Protein AF-A0A3M1IGJ6-F1 (afdb_monomer)

Foldseek 3Di:
DEEEEEFALQLVVLLCVVVVPDDDALVSSLVVCVVDDLCRRGQRSLQVVQDPDDLPYEYEYEYEPDPSRVRRLVSVCVNVVVVNHHYHYDYQPQQDLDPVSLDQVSLLSLLVSVLVVVVVCVVVVHAYAYELEHDDPSSSVSSVVCCQAVVHWYWYDDPVDSDIDTDDNDPDYDDCVCLVCLVVLVDQQVWAAQVRCVVVCVVVVVCVVQWDADPVNTIHGTSVSVSNNSSSCVVPVDDDPPDPDPVPPPPQFDQAPAFDDLVVADDDDDPLVSVLVVVLRPDRFWNYKHKDFDDDDDDDPFQADDDQQWGWGWADDPNGIIIIITGGPGHDPVVSVVVSVVSVVSRVD

Solvent-accessible surface area (backbone atoms only — not comparable to full-atom values): 19751 Å² total; per-residue (Å²): 81,34,38,42,30,33,43,33,57,48,44,58,55,45,45,40,72,78,36,78,90,54,84,86,47,64,68,59,49,43,50,52,48,71,78,42,65,46,73,73,40,24,47,50,50,30,49,54,72,74,48,96,78,49,59,82,25,33,41,35,37,38,22,45,63,38,73,64,27,49,49,43,51,49,34,51,39,56,56,41,42,75,71,52,25,49,62,46,79,46,74,26,64,72,20,42,100,42,82,80,27,65,35,71,66,16,53,31,32,44,51,52,51,52,50,51,54,53,48,57,38,46,78,70,74,47,52,66,34,36,34,44,44,18,58,52,74,70,56,30,49,51,49,50,50,51,18,26,63,69,65,33,50,32,35,36,52,52,95,92,45,102,51,79,39,71,54,75,69,49,96,60,73,78,75,66,80,57,58,85,44,48,72,57,50,58,44,21,63,77,49,30,47,46,82,75,45,44,68,54,39,73,76,40,58,75,58,55,80,25,44,41,78,49,95,82,56,21,33,26,49,33,49,64,32,47,52,52,49,51,50,52,48,46,71,72,67,52,90,64,87,80,74,84,73,63,87,60,68,53,87,81,51,66,65,51,96,56,65,59,55,69,92,78,52,81,93,87,61,60,64,81,57,44,58,52,52,51,52,50,53,68,38,58,51,37,30,39,75,47,78,51,75,66,91,75,95,71,93,73,84,75,45,77,48,76,58,88,49,32,39,37,40,49,46,75,56,90,95,44,59,37,37,37,42,38,34,39,70,58,87,49,70,74,56,49,54,49,53,52,51,55,53,50,52,67,73,72,113

Sequence (349 aa):
MHYLVSVGSSLLSNYKKNHPNQTPDVNSLLSFLTNSDEKKVSAETHSLSHLPLSQEDKLVFILTQTEETRLVAQVLQEYYTKQGISCKRTEVMKLEATAESMNEDGLQALLVTLMNEISEIFENYGEVSMVATGGFKAEAAIFLLVGTLFAIPVYYIYENFSKIVQFPVFPIMPDISFQKHISFFKRAKDGIPLATAAPVLQKFPELQYFLKMTKEATYQLNYAGTLLLYLFEEEFGKRRERTFHPREKAAFLAEPKEKNKLASLKEDIPKPLYDKIELLCTLPFIEEVKLDSEQFNGERPQKRKIVGNKIYLTIQYKDFYMDIEIVSNYKKESEMVRLFWDIQELFSR

pLDDT: mean 81.07, std 14.98, range [33.81, 97.31]

Mean predicted aligned error: 14.98 Å

Radius of gyration: 26.34 Å; Cα contacts (8 Å, |Δi|>4): 534; chains: 1; bounding box: 64×51×73 Å

Nearest PDB structures (foldseek):
  7pq6-assembly1_BBB  TM=7.662E-01  e=1.221E-14  Saccharolobus islandicus REY15A
  7pq3-assembly1_AAA  TM=7.870E-01  e=2.604E-14  Saccharolobus islandicus REY15A
  7pqa-assembly1_BBB  TM=7.771E-01  e=5.239E-14  Saccharolobus islandicus REY15A
  8phj-assembly1_Y  TM=5.428E-01  e=7.228E-15  Allochromatium vinosum
  8phj-assembly1_X  TM=5.244E-01  e=6.614E-14  Allochromatium vinosum

Secondary structure (DSSP, 8-state):
-EEEEE--SHHHHHHHHH-TTS---HHHHHHHHHHS-GGGT-HHHHHHTTS---TT-EEEEEEESSHHHHHHHHHHHHHHHHTT-EEEEEEETT--SSTTTSSHHHHHHHHHHHHHHHHHHHHTT--EEEE--SS-HHHHHHHHHHHHHTT--EEEE-TT-SSEEEEP-------GGGGGGHHHHHHHHS-EEHHHHHHHHHH-GGGGGGEEE-TTSEEEE-HHHHHHHHHHHHHHHS--------SS--TT-PPPSS---GGGS-S---HHHHHHHHHHHH-TTEEEEEEE-----S-----EEEETTEEEEEEEETTEEEEEEEEE---SHHHHHHHHHHHHHHHH-

Structure (mmCIF, N/CA/C/O backbone):
data_AF-A0A3M1IGJ6-F1
#
_entry.id   AF-A0A3M1IGJ6-F1
#
loop_
_atom_site.group_PDB
_atom_site.id
_atom_site.type_symbol
_atom_site.label_atom_id
_atom_site.label_alt_id
_atom_site.label_comp_id
_atom_site.label_asym_id
_atom_site.label_entity_id
_atom_site.label_seq_id
_atom_site.pdbx_PDB_ins_code
_atom_site.Cartn_x
_atom_site.Cartn_y
_atom_site.Cartn_z
_atom_site.occupancy
_atom_site.B_iso_or_equiv
_atom_site.auth_seq_id
_atom_site.auth_comp_id
_atom_site.auth_asym_id
_atom_site.auth_atom_id
_atom_site.pdbx_PDB_model_num
ATOM 1 N N . MET A 1 1 ? -6.088 -12.254 7.618 1.00 87.81 1 MET A N 1
ATOM 2 C CA . MET A 1 1 ? -5.886 -11.121 6.683 1.00 87.81 1 MET A CA 1
ATOM 3 C C . MET A 1 1 ? -4.839 -10.186 7.270 1.00 87.81 1 MET A C 1
ATOM 5 O O . MET A 1 1 ? -4.770 -10.063 8.486 1.00 87.81 1 MET A O 1
ATOM 9 N N . HIS A 1 2 ? -4.025 -9.536 6.444 1.00 93.75 2 HIS A N 1
ATOM 10 C CA . HIS A 1 2 ? -3.168 -8.429 6.860 1.00 93.75 2 HIS A CA 1
ATOM 11 C C . HIS A 1 2 ? -3.758 -7.111 6.357 1.00 93.75 2 HIS A C 1
ATOM 13 O O . HIS A 1 2 ? -3.993 -6.958 5.160 1.00 93.75 2 HIS A O 1
ATOM 19 N N . TYR A 1 3 ? -3.976 -6.157 7.257 1.00 94.69 3 TYR A N 1
ATOM 20 C CA . TYR A 1 3 ? -4.419 -4.810 6.913 1.00 94.69 3 TYR A CA 1
ATOM 21 C C . TYR A 1 3 ? -3.242 -3.845 7.001 1.00 94.69 3 TYR A C 1
ATOM 23 O O . TYR A 1 3 ? -2.704 -3.624 8.085 1.00 94.69 3 TYR A O 1
ATOM 31 N N . LEU A 1 4 ? -2.844 -3.267 5.871 1.00 96.06 4 LEU A N 1
ATOM 32 C CA . LEU A 1 4 ? -1.861 -2.186 5.818 1.00 96.06 4 LEU A CA 1
ATOM 33 C C . LEU A 1 4 ? -2.616 -0.875 6.011 1.00 96.06 4 LEU A C 1
ATOM 35 O O . LEU A 1 4 ? -3.443 -0.510 5.177 1.00 96.06 4 LEU A O 1
ATOM 39 N N . VAL A 1 5 ? -2.360 -0.188 7.117 1.00 95.12 5 VAL A N 1
ATOM 40 C CA . VAL A 1 5 ? -3.126 0.982 7.557 1.00 95.12 5 VAL A CA 1
ATOM 41 C C . VAL A 1 5 ? -2.218 2.200 7.540 1.00 95.12 5 VAL A C 1
ATOM 43 O O . VAL A 1 5 ? -1.219 2.220 8.258 1.00 95.12 5 VAL A O 1
ATOM 46 N N . SER A 1 6 ? -2.551 3.218 6.746 1.00 93.81 6 SER A N 1
ATOM 47 C CA . SER A 1 6 ? -1.842 4.497 6.813 1.00 93.81 6 SER A CA 1
ATOM 48 C C . SER A 1 6 ? -2.165 5.222 8.123 1.00 93.81 6 SER A C 1
ATOM 50 O O . SER A 1 6 ? -3.326 5.306 8.529 1.00 93.81 6 SER A O 1
ATOM 52 N N . VAL A 1 7 ? -1.136 5.746 8.792 1.00 92.31 7 VAL A N 1
ATOM 53 C CA . VAL A 1 7 ? -1.263 6.463 10.068 1.00 92.31 7 VAL A CA 1
ATOM 54 C C . VAL A 1 7 ? -1.095 7.961 9.852 1.00 92.31 7 VAL A C 1
ATOM 56 O O . VAL A 1 7 ? -0.058 8.422 9.384 1.00 92.31 7 VAL A O 1
ATOM 59 N N . GLY A 1 8 ? -2.111 8.727 10.240 1.00 89.62 8 GLY A N 1
ATOM 60 C CA . GLY A 1 8 ? -2.079 10.182 10.295 1.00 89.62 8 GLY A CA 1
ATOM 61 C C . GLY A 1 8 ? -2.001 10.720 11.725 1.00 89.62 8 GLY A C 1
ATOM 62 O O . GLY A 1 8 ? -1.709 10.012 12.686 1.00 89.62 8 GLY A O 1
ATOM 63 N N . SER A 1 9 ? -2.299 12.011 11.873 1.00 88.25 9 SER A N 1
ATOM 64 C CA . SER A 1 9 ? -2.298 12.724 13.160 1.00 88.25 9 SER A CA 1
ATOM 65 C C . SER A 1 9 ? -3.706 13.002 13.706 1.00 88.25 9 SER A C 1
ATOM 67 O O . SER A 1 9 ? -3.868 13.764 14.660 1.00 88.25 9 SER A O 1
ATOM 69 N N . SER A 1 10 ? -4.746 12.388 13.125 1.00 88.50 10 SER A N 1
ATOM 70 C CA . SER A 1 10 ? -6.152 12.661 13.468 1.00 88.50 10 SER A CA 1
ATOM 71 C C . SER A 1 10 ? -6.465 12.428 14.954 1.00 88.50 10 SER A C 1
ATOM 73 O O . SER A 1 10 ? -7.131 13.256 15.576 1.00 88.50 10 SER A O 1
ATOM 75 N N . LEU A 1 11 ? -5.893 11.372 15.546 1.00 91.38 11 LEU A N 1
ATOM 76 C CA . LEU A 1 11 ? -5.979 11.077 16.978 1.00 91.38 11 LEU A CA 1
ATOM 77 C C . LEU A 1 11 ? -5.467 12.245 17.834 1.00 91.38 11 LEU A C 1
ATOM 79 O O . LEU A 1 11 ? -6.139 12.679 18.768 1.00 91.38 11 LEU A O 1
ATOM 83 N N . LEU A 1 12 ? -4.290 12.781 17.496 1.00 91.50 12 LEU A N 1
ATOM 84 C CA . LEU A 1 12 ? -3.677 13.897 18.219 1.00 91.50 12 LEU A CA 1
ATOM 85 C C . LEU A 1 12 ? -4.482 15.184 18.055 1.00 91.50 12 LEU A C 1
ATOM 87 O O . LEU A 1 12 ? -4.697 15.900 19.033 1.00 91.50 12 LEU A O 1
ATOM 91 N N . SER A 1 13 ? -4.947 15.471 16.838 1.00 89.81 13 SER A N 1
ATOM 92 C CA . SER A 1 13 ? -5.782 16.640 16.547 1.00 89.81 13 SER A CA 1
ATOM 93 C C . SER A 1 13 ? -7.088 16.610 17.345 1.00 89.81 13 SER A C 1
ATOM 95 O O . SER A 1 13 ? -7.457 17.603 17.977 1.00 89.81 13 SER A O 1
ATOM 97 N N . ASN A 1 14 ? -7.756 15.455 17.391 1.00 90.38 14 ASN A N 1
ATOM 98 C CA . ASN A 1 14 ? -8.984 15.277 18.162 1.00 90.38 14 ASN A CA 1
ATOM 99 C C . ASN A 1 14 ? -8.728 15.326 19.672 1.00 90.38 14 ASN A C 1
ATOM 101 O O . ASN A 1 14 ? -9.509 15.947 20.396 1.00 90.38 14 ASN A O 1
ATOM 105 N N . TYR A 1 15 ? -7.627 14.744 20.152 1.00 92.38 15 TYR A N 1
ATOM 106 C CA . TYR A 1 15 ? -7.244 14.824 21.561 1.00 92.38 15 TYR A CA 1
ATOM 107 C C . TYR A 1 15 ? -7.006 16.274 21.996 1.00 92.38 15 TYR A C 1
ATOM 109 O O . TYR A 1 15 ? -7.651 16.744 22.930 1.00 92.38 15 TYR A O 1
ATOM 117 N N . LYS A 1 16 ? -6.159 17.024 21.275 1.00 91.81 16 LYS A N 1
ATOM 118 C CA . LYS A 1 16 ? -5.857 18.439 21.570 1.00 91.81 16 LYS A CA 1
ATOM 119 C C . LYS A 1 16 ? -7.121 19.308 21.568 1.00 91.81 16 LYS A C 1
ATOM 121 O O . LYS A 1 16 ? -7.236 20.223 22.375 1.00 91.81 16 LYS A O 1
ATOM 126 N N . LYS A 1 17 ? -8.101 19.005 20.708 1.00 89.75 17 LYS A N 1
ATOM 127 C CA . LYS A 1 17 ? -9.395 19.705 20.678 1.00 89.75 17 LYS A CA 1
ATOM 128 C C . LYS A 1 17 ? -10.238 19.471 21.940 1.00 89.75 17 LYS A C 1
ATOM 130 O O . LYS A 1 17 ? -10.917 20.392 22.382 1.00 89.75 17 LYS A O 1
ATOM 135 N N . ASN A 1 18 ? -10.205 18.265 22.510 1.00 88.00 18 ASN A N 1
ATOM 136 C CA . ASN A 1 18 ? -10.946 17.918 23.731 1.00 88.00 18 ASN A CA 1
ATOM 137 C C . ASN A 1 18 ? -10.161 18.238 25.018 1.00 88.00 18 ASN A C 1
ATOM 139 O O . ASN A 1 18 ? -10.760 18.446 26.072 1.00 88.00 18 ASN A O 1
ATOM 143 N N . HIS A 1 19 ? -8.832 18.328 24.927 1.00 90.31 19 HIS A N 1
ATOM 144 C CA . HIS A 1 19 ? -7.915 18.540 26.047 1.00 90.31 19 HIS A CA 1
ATOM 145 C C . HIS A 1 19 ? -6.872 19.636 25.729 1.00 90.31 19 HIS A C 1
ATOM 147 O O . HIS A 1 19 ? -5.673 19.357 25.703 1.00 90.31 19 HIS A O 1
ATOM 153 N N . PRO A 1 20 ? -7.287 20.901 25.515 1.00 87.81 20 PRO A N 1
ATOM 154 C CA . PRO A 1 20 ? -6.423 21.960 24.969 1.00 87.81 20 PRO A CA 1
ATOM 155 C C . PRO A 1 20 ? -5.192 22.305 25.819 1.00 87.81 20 PRO A C 1
ATOM 157 O O . PRO A 1 20 ? -4.214 22.825 25.290 1.00 87.81 20 PRO A O 1
ATOM 160 N N . ASN A 1 21 ? -5.220 22.000 27.119 1.00 90.88 21 ASN A N 1
ATOM 161 C CA . ASN A 1 21 ? -4.144 22.315 28.064 1.00 90.88 21 ASN A CA 1
ATOM 162 C C . ASN A 1 21 ? -3.327 21.083 28.489 1.00 90.88 21 ASN A C 1
ATOM 164 O O . ASN A 1 21 ? -2.574 21.162 29.458 1.00 90.88 21 ASN A O 1
ATOM 168 N N . GLN A 1 22 ? -3.508 19.934 27.831 1.00 89.69 22 GLN A N 1
ATOM 169 C CA . GLN A 1 22 ? -2.803 18.700 28.173 1.00 89.69 22 GLN A CA 1
ATOM 170 C C . GLN A 1 22 ? -1.867 18.290 27.042 1.00 89.69 22 GLN A C 1
ATOM 172 O O . GLN A 1 22 ? -2.268 18.204 25.880 1.00 89.69 22 GLN A O 1
ATOM 177 N N . THR A 1 23 ? -0.620 17.994 27.395 1.00 89.75 23 THR A N 1
ATOM 178 C CA . THR A 1 23 ? 0.325 17.386 26.461 1.00 89.75 23 THR A CA 1
ATOM 179 C C . THR A 1 23 ? -0.068 15.923 26.256 1.00 89.75 23 THR A C 1
ATOM 181 O O . THR A 1 23 ? -0.202 15.206 27.247 1.00 89.75 23 THR A O 1
ATOM 184 N N . PRO A 1 24 ? -0.279 15.469 25.009 1.00 92.19 24 PRO A N 1
ATOM 185 C CA . PRO A 1 24 ? -0.615 14.080 24.746 1.00 92.19 24 PRO A CA 1
ATOM 186 C C . PRO A 1 24 ? 0.577 13.172 25.055 1.00 92.19 24 PRO A C 1
ATOM 188 O O . PRO A 1 24 ? 1.702 13.432 24.631 1.00 92.19 24 PRO A O 1
ATOM 191 N N . ASP A 1 25 ? 0.298 12.078 25.748 1.00 93.81 25 ASP A N 1
ATOM 192 C CA . ASP A 1 25 ? 1.205 10.957 25.969 1.00 93.81 25 ASP A CA 1
ATOM 193 C C . ASP A 1 25 ? 0.479 9.634 25.674 1.00 93.81 25 ASP A C 1
ATOM 195 O O . ASP A 1 25 ? -0.717 9.605 25.379 1.00 93.81 25 ASP A O 1
ATOM 199 N N . VAL A 1 26 ? 1.199 8.516 25.740 1.00 94.38 26 VAL A N 1
ATOM 200 C CA . VAL A 1 26 ? 0.637 7.199 25.409 1.00 94.38 26 VAL A CA 1
ATOM 201 C C . VAL A 1 26 ? -0.576 6.858 26.283 1.00 94.38 26 VAL A C 1
ATOM 203 O O . VAL A 1 26 ? -1.603 6.412 25.772 1.00 94.38 26 VAL A O 1
ATOM 206 N N . ASN A 1 27 ? -0.498 7.104 27.593 1.00 94.50 27 ASN A N 1
ATOM 207 C CA . ASN A 1 27 ? -1.544 6.717 28.544 1.00 94.50 27 ASN A CA 1
ATOM 208 C C . ASN A 1 27 ? -2.815 7.553 28.379 1.00 94.50 27 ASN A C 1
ATOM 210 O O . ASN A 1 27 ? -3.927 7.019 28.414 1.00 94.50 27 ASN A O 1
ATOM 214 N N . SER A 1 28 ? -2.657 8.860 28.196 1.00 94.06 28 SER A N 1
ATOM 215 C CA . SER A 1 28 ? -3.759 9.792 27.983 1.00 94.06 28 SER A CA 1
ATOM 216 C C . SER A 1 28 ? -4.466 9.534 26.653 1.00 94.06 28 SER A C 1
ATOM 218 O O . SER A 1 28 ? -5.695 9.478 26.624 1.00 94.06 28 SER A O 1
ATOM 220 N N . LEU A 1 29 ? -3.720 9.261 25.578 1.00 94.50 29 LEU A N 1
ATOM 221 C CA . LEU A 1 29 ? -4.292 8.906 24.277 1.00 94.50 29 LEU A CA 1
ATOM 222 C C . LEU A 1 29 ? -4.988 7.538 24.293 1.00 94.50 29 LEU A C 1
ATOM 224 O O . LEU A 1 29 ? -6.083 7.407 23.747 1.00 94.50 29 LEU A O 1
ATOM 228 N N . LEU A 1 30 ? -4.414 6.531 24.961 1.00 93.69 30 LEU A N 1
ATOM 229 C CA . LEU A 1 30 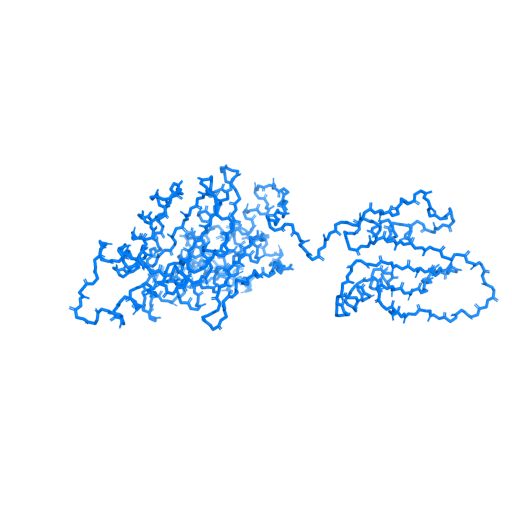? -5.076 5.235 25.164 1.00 93.69 30 LEU A CA 1
ATOM 230 C C . LEU A 1 30 ? -6.372 5.375 25.962 1.00 93.69 30 LEU A C 1
ATOM 232 O O . LEU A 1 30 ? -7.384 4.757 25.627 1.00 93.69 30 LEU A O 1
ATOM 236 N N . SER A 1 31 ? -6.353 6.196 27.012 1.00 91.31 31 SER A N 1
ATOM 237 C CA . SER A 1 31 ? -7.542 6.483 27.816 1.00 91.31 31 SER A CA 1
ATOM 238 C C . SER A 1 31 ? -8.599 7.207 26.985 1.00 91.31 31 SER A C 1
ATOM 240 O O . SER A 1 31 ? -9.782 6.891 27.089 1.00 91.31 31 SER A O 1
ATOM 242 N N . PHE A 1 32 ? -8.185 8.139 26.127 1.00 91.62 32 PHE A N 1
ATOM 243 C CA . PHE A 1 32 ? -9.080 8.847 25.219 1.00 91.62 32 PHE A CA 1
ATOM 244 C C . PHE A 1 32 ? -9.735 7.904 24.201 1.00 91.62 32 PHE A C 1
ATOM 246 O O . PHE A 1 32 ? -10.945 7.987 24.006 1.00 91.62 32 PHE A O 1
ATOM 253 N N . LEU A 1 33 ? -8.971 6.966 23.629 1.00 90.12 33 LEU A N 1
ATOM 254 C CA . LEU A 1 33 ? -9.483 5.912 22.745 1.00 90.12 33 LEU A CA 1
ATOM 255 C C . LEU A 1 33 ? -10.468 4.974 23.440 1.00 90.12 33 LEU A C 1
ATOM 257 O O . LEU A 1 33 ? -11.506 4.655 22.878 1.00 90.12 33 LEU A O 1
ATOM 261 N N . THR A 1 34 ? -10.153 4.545 24.661 1.00 87.38 34 THR A N 1
ATOM 262 C CA . THR A 1 34 ? -10.951 3.537 25.379 1.00 87.38 34 THR A CA 1
ATOM 263 C C . THR A 1 34 ? -12.280 4.098 25.889 1.00 87.38 34 THR A C 1
ATOM 265 O O . THR A 1 34 ? -13.274 3.382 25.939 1.00 87.38 34 THR A O 1
ATOM 268 N N . ASN A 1 35 ? -12.306 5.374 26.287 1.00 84.50 35 ASN A N 1
ATOM 269 C CA . ASN A 1 35 ? -13.476 5.998 26.917 1.00 84.50 35 ASN A CA 1
ATOM 270 C C . ASN A 1 35 ? -14.386 6.755 25.938 1.00 84.50 35 ASN A C 1
ATOM 272 O O . ASN A 1 35 ? -15.406 7.308 26.350 1.00 84.50 35 ASN A O 1
ATOM 276 N N . SER A 1 36 ? -14.015 6.814 24.662 1.00 77.38 36 SER A N 1
ATOM 277 C CA . SER A 1 36 ? -14.757 7.534 23.629 1.00 77.38 36 SER A CA 1
ATOM 278 C C . SER A 1 36 ? -15.326 6.562 22.600 1.00 77.38 36 SER A C 1
ATOM 280 O O . SER A 1 36 ? -14.858 5.440 22.451 1.00 77.38 36 SER A O 1
ATOM 282 N N . ASP A 1 37 ? -16.325 7.012 21.845 1.00 70.00 37 ASP A N 1
ATOM 283 C CA . ASP A 1 37 ? -16.788 6.294 20.656 1.00 70.00 37 ASP A CA 1
ATOM 284 C C . ASP A 1 37 ? -15.656 6.252 19.615 1.00 70.00 37 ASP A C 1
ATOM 286 O O . ASP A 1 37 ? -15.272 7.301 19.089 1.00 70.00 37 ASP A O 1
ATOM 290 N N . GLU A 1 38 ? -15.130 5.057 19.319 1.00 61.69 38 GLU A N 1
ATOM 291 C CA . GLU A 1 38 ? -14.009 4.799 18.398 1.00 61.69 38 GLU A CA 1
ATOM 292 C C . GLU A 1 38 ? -14.144 5.534 17.056 1.00 61.69 38 GLU A C 1
ATOM 294 O O . GLU A 1 38 ? -13.139 5.941 16.464 1.00 61.69 38 GLU A O 1
ATOM 299 N N . LYS A 1 39 ? -15.384 5.768 16.598 1.00 61.16 39 LYS A N 1
ATOM 300 C CA . LYS A 1 39 ? -15.697 6.473 15.344 1.00 61.16 39 LYS A CA 1
ATOM 301 C C . LYS A 1 39 ? -15.343 7.959 15.358 1.00 61.16 39 LYS A C 1
ATOM 303 O O . LYS A 1 39 ? -15.268 8.581 14.303 1.00 61.16 39 LYS A O 1
ATOM 308 N N . LYS A 1 40 ? -15.158 8.549 16.540 1.00 67.50 40 LYS A N 1
ATOM 309 C CA . LYS A 1 40 ? -14.905 9.987 16.730 1.00 67.50 40 LYS A CA 1
ATOM 310 C C . LYS A 1 40 ? -13.479 10.299 17.167 1.00 67.50 40 LYS A C 1
ATOM 312 O O . LYS A 1 40 ? -13.131 11.475 17.264 1.00 67.50 40 LYS A O 1
ATOM 317 N N . VAL A 1 41 ? -12.674 9.278 17.454 1.00 83.12 41 VAL A N 1
ATOM 318 C CA . VAL A 1 41 ? -11.366 9.469 18.083 1.00 83.12 41 VAL A CA 1
ATOM 319 C C . VAL A 1 41 ? -10.257 9.608 17.051 1.00 83.12 41 VAL A C 1
ATOM 321 O O . VAL A 1 41 ? -9.495 10.572 17.114 1.00 83.12 41 VAL A O 1
ATOM 324 N N . SER A 1 42 ? -10.189 8.711 16.067 1.00 87.75 42 SER A N 1
ATOM 325 C CA . SER A 1 42 ? -9.232 8.810 14.966 1.00 87.75 42 SER A CA 1
ATOM 326 C C . SER A 1 42 ? -9.793 8.228 13.667 1.00 87.75 42 SER A C 1
ATOM 328 O O . SER A 1 42 ? -10.723 7.420 13.676 1.00 87.75 42 SER A O 1
ATOM 330 N N . ALA A 1 43 ? -9.241 8.655 12.532 1.00 86.56 43 ALA A N 1
ATOM 331 C CA . ALA A 1 43 ? -9.605 8.132 11.218 1.00 86.56 43 ALA A CA 1
ATOM 332 C C . ALA A 1 43 ? -9.259 6.640 11.090 1.00 86.56 43 ALA A C 1
ATOM 334 O O . ALA A 1 43 ? -10.003 5.881 10.472 1.00 86.56 43 ALA A O 1
ATOM 335 N N . GLU A 1 44 ? -8.154 6.210 11.699 1.00 90.19 44 GLU A N 1
ATOM 336 C CA . GLU A 1 44 ? -7.692 4.824 11.723 1.00 90.19 44 GLU A CA 1
ATOM 337 C C . GLU A 1 44 ? -8.678 3.932 12.483 1.00 90.19 44 GLU A C 1
ATOM 339 O O . GLU A 1 44 ? -9.174 2.962 11.912 1.00 90.19 44 GLU A O 1
ATOM 344 N N . THR A 1 45 ? -9.037 4.285 13.725 1.00 89.62 45 THR A N 1
ATOM 345 C CA . THR A 1 45 ? -9.997 3.492 14.511 1.00 89.62 45 THR A CA 1
ATOM 346 C C . THR A 1 45 ? -11.386 3.513 13.902 1.00 89.62 45 THR A C 1
ATOM 348 O O . THR A 1 45 ? -12.050 2.480 13.832 1.00 89.62 45 THR A O 1
ATOM 351 N N . HIS A 1 46 ? -11.806 4.659 13.363 1.00 86.25 46 HIS A N 1
ATOM 352 C CA . HIS A 1 46 ? -13.068 4.759 12.647 1.00 86.25 46 HIS A CA 1
ATOM 353 C C . HIS A 1 46 ? -13.113 3.796 11.452 1.00 86.25 46 HIS A C 1
ATOM 355 O O . HIS A 1 46 ? -14.108 3.097 11.265 1.00 86.25 46 HIS A O 1
ATOM 361 N N . SER A 1 47 ? -12.032 3.698 10.682 1.00 86.69 47 SER A N 1
ATOM 362 C CA . SER A 1 47 ? -11.965 2.833 9.498 1.00 86.69 47 SER A CA 1
ATOM 363 C C . SER A 1 47 ? -11.908 1.363 9.857 1.00 86.69 47 SER A C 1
ATOM 365 O O . SER A 1 47 ? -12.683 0.568 9.329 1.00 86.69 47 SER A O 1
ATOM 367 N N . LEU A 1 48 ? -11.065 1.020 10.824 1.00 89.56 48 LEU A N 1
ATOM 368 C CA . LEU A 1 48 ? -10.927 -0.337 11.330 1.00 89.56 48 LEU A CA 1
ATOM 369 C C . LEU A 1 48 ? -12.222 -0.849 11.986 1.00 89.56 48 LEU A C 1
ATOM 371 O O . LEU A 1 48 ? -12.556 -2.014 11.801 1.00 89.56 48 LEU A O 1
ATOM 375 N N . SER A 1 49 ? -13.012 0.015 12.639 1.00 86.94 49 SER A N 1
ATOM 376 C CA . SER A 1 49 ? -14.315 -0.358 13.227 1.00 86.94 49 SER A CA 1
ATOM 377 C C . SER A 1 49 ? -15.388 -0.762 12.201 1.00 86.94 49 SER A C 1
ATOM 379 O O . SER A 1 49 ? -16.394 -1.371 12.564 1.00 86.94 49 SER A O 1
ATOM 381 N N . HIS A 1 50 ? -15.202 -0.416 10.921 1.00 83.69 50 HIS A N 1
ATOM 382 C CA . HIS A 1 50 ? -16.107 -0.801 9.831 1.00 83.69 50 HIS A CA 1
ATOM 383 C C . HIS A 1 50 ? -15.650 -2.062 9.091 1.00 83.69 50 HIS A C 1
ATOM 385 O O . HIS A 1 50 ? -16.350 -2.520 8.189 1.00 83.69 50 HIS A O 1
ATOM 391 N N . LEU A 1 51 ? -14.495 -2.621 9.457 1.00 85.50 51 LEU A N 1
ATOM 392 C CA . LEU A 1 51 ? -13.968 -3.847 8.874 1.00 85.50 51 LEU A CA 1
ATOM 393 C C . LEU A 1 51 ? -14.278 -5.040 9.789 1.00 85.50 51 LEU A C 1
ATOM 395 O O . LEU A 1 51 ? -14.283 -4.891 11.012 1.00 85.50 51 LEU A O 1
ATOM 399 N N . PRO A 1 52 ? -14.518 -6.240 9.230 1.00 83.75 52 PRO A N 1
ATOM 400 C CA . PRO A 1 52 ? -14.764 -7.450 10.011 1.00 83.75 52 PRO A CA 1
ATOM 401 C C . PRO A 1 52 ? -13.447 -7.997 10.589 1.00 83.75 52 PRO A C 1
ATOM 403 O O . PRO A 1 52 ? -12.972 -9.055 10.178 1.00 83.75 52 PRO A O 1
ATOM 406 N N . LEU A 1 53 ? -12.826 -7.246 11.502 1.00 88.38 53 LEU A N 1
ATOM 407 C CA . LEU A 1 53 ? -11.575 -7.626 12.156 1.00 88.38 53 LEU A CA 1
ATOM 408 C C . LEU A 1 53 ? -11.777 -8.816 13.097 1.00 88.38 53 LEU A C 1
ATOM 410 O O . LEU A 1 53 ? -12.740 -8.882 13.861 1.00 88.38 53 LEU A O 1
ATOM 414 N N . SER A 1 54 ? -10.818 -9.734 13.070 1.00 90.44 54 SER A N 1
ATOM 415 C CA . SER A 1 54 ? -10.724 -10.892 13.956 1.00 90.44 54 SER A CA 1
ATOM 416 C C . SER A 1 54 ? -9.343 -10.966 14.616 1.00 90.44 54 SER A C 1
ATOM 418 O O . SER A 1 54 ? -8.392 -10.327 14.172 1.00 90.44 54 SER A O 1
ATOM 420 N N . GLN A 1 55 ? -9.204 -11.783 15.664 1.00 90.69 55 GLN A N 1
ATOM 421 C CA . GLN A 1 55 ? -7.915 -12.004 16.346 1.00 90.69 55 GLN A CA 1
ATOM 422 C C . GLN A 1 55 ? -6.884 -12.747 15.476 1.00 90.69 55 GLN A C 1
ATOM 424 O O . GLN A 1 55 ? -5.693 -12.729 15.775 1.00 90.69 55 GLN A O 1
ATOM 429 N N . GLU A 1 56 ? -7.324 -13.381 14.387 1.00 90.38 56 GLU A N 1
ATOM 430 C CA . GLU A 1 56 ? -6.446 -14.010 13.393 1.00 90.38 56 GLU A CA 1
ATOM 431 C C . GLU A 1 56 ? -5.885 -13.001 12.379 1.00 90.38 56 GLU A C 1
ATOM 433 O O . GLU A 1 56 ? -4.968 -13.315 11.612 1.00 90.38 56 GLU A O 1
ATOM 438 N N . ASP A 1 57 ? -6.442 -11.789 12.346 1.00 93.44 57 ASP A N 1
ATOM 439 C CA . ASP A 1 57 ? -5.965 -10.733 11.473 1.00 93.44 57 ASP A CA 1
ATOM 440 C C . ASP A 1 57 ? -4.743 -10.027 12.061 1.00 93.44 57 ASP A C 1
ATOM 442 O O . ASP A 1 57 ? -4.447 -10.081 13.258 1.00 93.44 57 ASP A O 1
ATOM 446 N N . LYS A 1 58 ? -4.000 -9.362 11.178 1.00 96.19 58 LYS A N 1
ATOM 447 C CA . LYS A 1 58 ? -2.802 -8.609 11.533 1.00 96.19 58 LYS A CA 1
ATOM 448 C C . LYS A 1 58 ? -2.909 -7.189 11.012 1.00 96.19 58 LYS A C 1
ATOM 450 O O . LYS A 1 58 ? -3.312 -6.981 9.869 1.00 96.19 58 LYS A O 1
ATOM 455 N N . LEU A 1 59 ? -2.522 -6.220 11.828 1.00 97.25 59 LEU A N 1
ATOM 456 C CA . LEU A 1 59 ? -2.459 -4.814 11.440 1.00 97.25 59 LEU A CA 1
ATOM 457 C C . LEU A 1 59 ? -1.002 -4.418 11.205 1.00 97.25 59 LEU A C 1
ATOM 459 O O . LEU A 1 59 ? -0.145 -4.652 12.055 1.00 97.25 59 LEU A O 1
ATOM 463 N N . VAL A 1 60 ? -0.720 -3.809 10.059 1.00 97.25 60 VAL A N 1
ATOM 464 C CA . VAL A 1 60 ? 0.576 -3.209 9.741 1.00 97.25 60 VAL A CA 1
ATOM 465 C C . VAL A 1 60 ? 0.363 -1.707 9.613 1.00 97.25 60 VAL A C 1
ATOM 467 O O . VAL A 1 60 ? -0.183 -1.225 8.624 1.00 97.25 60 VAL A O 1
ATOM 470 N N . PHE A 1 61 ? 0.757 -0.964 10.641 1.00 96.62 61 PHE A N 1
ATOM 471 C CA . PHE A 1 61 ? 0.650 0.489 10.677 1.00 96.62 61 PHE A CA 1
ATOM 472 C C . PHE A 1 61 ? 1.810 1.115 9.904 1.00 96.62 61 PHE A C 1
ATOM 474 O O . PHE A 1 61 ? 2.960 1.012 10.332 1.00 96.62 61 PHE A O 1
ATOM 481 N N . ILE A 1 62 ? 1.502 1.756 8.778 1.00 95.44 62 ILE A N 1
ATOM 482 C CA . ILE A 1 62 ? 2.453 2.462 7.918 1.00 95.44 62 ILE A CA 1
ATOM 483 C C . ILE A 1 62 ? 2.484 3.929 8.341 1.00 95.44 62 ILE A C 1
ATOM 485 O O . ILE A 1 62 ? 1.469 4.621 8.244 1.00 95.44 62 ILE A O 1
ATOM 489 N N . LEU A 1 63 ? 3.632 4.403 8.822 1.00 92.19 63 LEU A N 1
ATOM 490 C CA . LEU A 1 63 ? 3.777 5.743 9.392 1.00 92.19 63 LEU A CA 1
ATOM 491 C C . LEU A 1 63 ? 4.931 6.527 8.760 1.00 92.19 63 LEU A C 1
ATOM 493 O O . LEU A 1 63 ? 5.951 5.958 8.374 1.00 92.19 63 LEU A O 1
ATOM 497 N N . THR A 1 64 ? 4.766 7.846 8.692 1.00 87.88 64 THR A N 1
ATOM 498 C CA . THR A 1 64 ? 5.835 8.791 8.331 1.00 87.88 64 THR A CA 1
ATOM 499 C C . THR A 1 64 ? 6.888 8.895 9.436 1.00 87.88 64 THR A C 1
ATOM 501 O O . THR A 1 64 ? 6.650 8.514 10.581 1.00 87.88 64 THR A O 1
ATOM 504 N N . GLN A 1 65 ? 8.039 9.478 9.127 1.00 85.00 65 GLN A N 1
ATOM 505 C CA . GLN A 1 65 ? 9.141 9.668 10.063 1.00 85.00 65 GLN A CA 1
ATOM 506 C C . GLN A 1 65 ? 8.932 10.904 10.961 1.00 85.00 65 GLN A C 1
ATOM 508 O O . GLN A 1 65 ? 9.726 11.842 10.947 1.00 85.00 65 GLN A O 1
ATOM 513 N N . THR A 1 66 ? 7.845 10.936 11.742 1.00 86.06 66 THR A N 1
ATOM 514 C CA . THR A 1 66 ? 7.530 12.055 12.653 1.00 86.06 66 THR A CA 1
ATOM 515 C C . THR A 1 66 ? 7.183 11.580 14.061 1.00 86.06 66 THR A C 1
ATOM 517 O O . THR A 1 66 ? 6.532 10.552 14.231 1.00 86.06 66 THR A O 1
ATOM 520 N N . GLU A 1 67 ? 7.561 12.355 15.084 1.00 88.56 67 GLU A N 1
ATOM 521 C CA . GLU A 1 67 ? 7.217 12.058 16.488 1.00 88.56 67 GLU A CA 1
ATOM 522 C C . GLU A 1 67 ? 5.703 11.909 16.695 1.00 88.56 67 GLU A C 1
ATOM 524 O O . GLU A 1 67 ? 5.251 11.023 17.417 1.00 88.56 67 GLU A O 1
ATOM 529 N N . G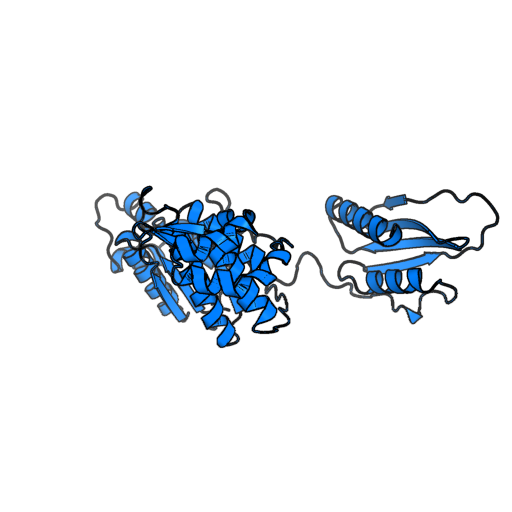LU A 1 68 ? 4.907 12.726 16.000 1.00 89.12 68 GLU A N 1
ATOM 530 C CA . GLU A 1 68 ? 3.448 12.656 16.053 1.00 89.12 68 GLU A CA 1
ATOM 531 C C . GLU A 1 68 ? 2.922 11.301 15.561 1.00 89.12 68 GLU A C 1
ATOM 533 O O . GLU A 1 68 ? 2.165 10.636 16.269 1.00 89.12 68 GLU A O 1
ATOM 538 N N . THR A 1 69 ? 3.347 10.851 14.377 1.00 89.88 69 THR A N 1
ATOM 539 C CA . THR A 1 69 ? 2.875 9.568 13.831 1.00 89.88 69 THR A CA 1
ATOM 540 C C . THR A 1 69 ? 3.472 8.362 14.555 1.00 89.88 69 THR A C 1
ATOM 542 O O . THR A 1 69 ? 2.778 7.358 14.708 1.00 89.88 69 THR A O 1
ATOM 545 N N . ARG A 1 70 ? 4.694 8.461 15.103 1.00 93.19 70 ARG A N 1
ATOM 546 C CA . ARG A 1 70 ? 5.272 7.439 15.996 1.00 93.19 70 ARG A CA 1
ATOM 547 C C . ARG A 1 70 ? 4.433 7.244 17.252 1.00 93.19 70 ARG A C 1
ATOM 549 O O . ARG A 1 70 ? 4.137 6.100 17.605 1.00 93.19 70 ARG A O 1
ATOM 556 N N . LEU A 1 71 ? 4.032 8.345 17.891 1.00 94.88 71 LEU A N 1
ATOM 557 C CA . LEU A 1 71 ? 3.183 8.327 19.079 1.00 94.88 71 LEU A CA 1
ATOM 558 C C . LEU A 1 71 ? 1.804 7.735 18.762 1.00 94.88 71 LEU A C 1
ATOM 560 O O . LEU A 1 71 ? 1.354 6.830 19.464 1.00 94.88 71 LEU A O 1
ATOM 564 N N . VAL A 1 72 ? 1.155 8.181 17.680 1.00 94.38 72 VAL A N 1
ATOM 565 C CA . VAL A 1 72 ? -0.151 7.639 17.258 1.00 94.38 72 VAL A CA 1
ATOM 566 C C . VAL A 1 72 ? -0.052 6.149 16.941 1.00 94.38 72 VAL A C 1
ATOM 568 O O . VAL A 1 72 ? -0.842 5.364 17.460 1.00 94.38 72 VAL A O 1
ATOM 571 N N . ALA A 1 73 ? 0.934 5.731 16.146 1.00 95.25 73 ALA A N 1
ATOM 572 C CA . ALA A 1 73 ? 1.113 4.328 15.786 1.00 95.25 73 ALA A CA 1
ATOM 573 C C . ALA A 1 73 ? 1.397 3.452 17.013 1.00 95.25 73 ALA A C 1
ATOM 575 O O . ALA A 1 73 ? 0.905 2.327 17.084 1.00 95.25 73 ALA A O 1
ATOM 576 N N . GLN A 1 74 ? 2.170 3.951 17.987 1.00 96.88 74 GLN A N 1
ATOM 577 C CA . GLN A 1 74 ? 2.392 3.248 19.251 1.00 96.88 74 GLN A CA 1
ATOM 578 C C . GLN A 1 74 ? 1.074 3.034 20.000 1.00 96.88 74 GLN A C 1
ATOM 580 O O . GLN A 1 74 ? 0.768 1.913 20.398 1.00 96.88 74 GLN A O 1
ATOM 585 N N . VAL A 1 75 ? 0.281 4.092 20.152 1.00 96.62 75 VAL A N 1
ATOM 586 C CA . VAL A 1 75 ? -1.006 4.035 20.850 1.00 96.62 75 VAL A CA 1
ATOM 587 C C . VAL A 1 75 ? -1.975 3.075 20.154 1.00 96.62 75 VAL A C 1
ATOM 589 O O . VAL A 1 75 ? -2.596 2.250 20.822 1.00 96.62 75 VAL A O 1
ATOM 592 N N . LEU A 1 76 ? -2.074 3.126 18.821 1.00 95.62 76 LEU A N 1
ATOM 593 C CA . LEU A 1 76 ? -2.906 2.205 18.039 1.00 95.62 76 LEU A CA 1
ATOM 594 C C . LEU A 1 76 ? -2.442 0.751 18.198 1.00 95.62 76 LEU A C 1
ATOM 596 O O . LEU A 1 76 ? -3.267 -0.134 18.428 1.00 95.62 76 LEU A O 1
ATOM 600 N N . GLN A 1 77 ? -1.130 0.499 18.134 1.00 97.31 77 GLN A N 1
ATOM 601 C CA . GLN A 1 77 ? -0.566 -0.829 18.369 1.00 97.31 77 GLN A CA 1
ATOM 602 C C . GLN A 1 77 ? -0.946 -1.351 19.761 1.00 97.31 77 GLN A C 1
ATOM 604 O O . GLN A 1 77 ? -1.417 -2.481 19.877 1.00 97.31 77 GLN A O 1
ATOM 609 N N . GLU A 1 78 ? -0.767 -0.551 20.814 1.00 96.81 78 GLU A N 1
ATOM 610 C CA . GLU A 1 78 ? -1.111 -0.947 22.183 1.00 96.81 78 GLU A CA 1
ATOM 611 C C . GLU A 1 78 ? -2.616 -1.199 22.352 1.00 96.81 78 GLU A C 1
ATOM 613 O O . GLU A 1 78 ? -3.013 -2.162 23.013 1.00 96.81 78 GLU A O 1
ATOM 618 N N . TYR A 1 79 ? -3.454 -0.375 21.724 1.00 95.38 79 TYR A N 1
ATOM 619 C CA . TYR A 1 79 ? -4.908 -0.500 21.760 1.00 95.38 79 TYR A CA 1
ATOM 620 C C . TYR A 1 79 ? -5.399 -1.811 21.124 1.00 95.38 79 TYR A C 1
ATOM 622 O O . TYR A 1 79 ? -6.113 -2.573 21.775 1.00 95.38 79 TYR A O 1
ATOM 630 N N . TYR A 1 80 ? -4.970 -2.129 19.899 1.00 95.56 80 TYR A N 1
ATOM 631 C CA . TYR A 1 80 ? -5.406 -3.347 19.202 1.00 95.56 80 TYR A CA 1
ATOM 632 C C . TYR A 1 80 ? -4.735 -4.624 19.723 1.00 95.56 80 TYR A C 1
ATOM 634 O O . TYR A 1 80 ? -5.374 -5.676 19.773 1.00 95.56 80 TYR A O 1
ATOM 642 N N . THR A 1 81 ? -3.493 -4.537 20.213 1.00 96.12 81 THR A N 1
ATOM 643 C CA . THR A 1 81 ? -2.828 -5.682 20.862 1.00 96.12 81 THR A CA 1
ATOM 644 C C . THR A 1 81 ? -3.583 -6.115 22.122 1.00 96.12 81 THR A C 1
ATOM 646 O O . THR A 1 81 ? -3.750 -7.311 22.353 1.00 96.12 81 THR A O 1
ATOM 649 N N . LYS A 1 82 ? -4.123 -5.169 22.909 1.00 94.44 82 LYS A N 1
ATOM 650 C CA . LYS A 1 82 ? -4.980 -5.478 24.073 1.00 94.44 82 LYS A CA 1
ATOM 651 C C . LYS A 1 82 ? -6.284 -6.192 23.700 1.00 94.44 82 LYS A C 1
ATOM 653 O O . LYS A 1 82 ? -6.846 -6.885 24.541 1.00 94.44 82 LYS A O 1
ATOM 658 N N . GLN A 1 83 ? -6.743 -6.057 22.457 1.00 92.38 83 GLN A N 1
ATOM 659 C CA . GLN A 1 83 ? -7.916 -6.763 21.925 1.00 92.38 83 GLN A CA 1
ATOM 660 C C . GLN A 1 83 ? -7.569 -8.138 21.322 1.00 92.38 83 GLN A C 1
ATOM 662 O O . GLN A 1 83 ? -8.452 -8.857 20.852 1.00 92.38 83 GLN A O 1
ATOM 667 N N . GLY A 1 84 ? -6.289 -8.525 21.356 1.00 95.88 84 GLY A N 1
ATOM 668 C CA . GLY A 1 84 ? -5.796 -9.798 20.833 1.00 95.88 84 GLY A CA 1
ATOM 669 C C . GLY A 1 84 ? -5.423 -9.774 19.350 1.00 95.88 84 GLY A C 1
ATOM 670 O O . GLY A 1 84 ? -5.195 -10.837 18.785 1.00 95.88 84 GLY A O 1
ATOM 671 N N . ILE A 1 85 ? -5.350 -8.599 18.714 1.00 96.44 85 ILE A N 1
ATOM 672 C CA . ILE A 1 85 ? -4.974 -8.468 17.300 1.00 96.44 85 ILE A CA 1
ATOM 673 C C . ILE A 1 85 ? -3.469 -8.211 17.190 1.00 96.44 85 ILE A C 1
ATOM 675 O O . ILE A 1 85 ? -2.930 -7.287 17.803 1.00 96.44 85 ILE A O 1
ATOM 679 N N . SER A 1 86 ? -2.771 -9.015 16.384 1.00 96.50 86 SER A N 1
ATOM 680 C CA . SER A 1 86 ? -1.331 -8.848 16.168 1.00 96.50 86 SER A CA 1
ATOM 681 C C . SER A 1 86 ? -1.046 -7.582 15.358 1.00 96.50 86 SER A C 1
ATOM 683 O O . SER A 1 86 ? -1.669 -7.336 14.326 1.00 96.50 86 SER A O 1
ATOM 685 N N . CYS A 1 87 ? -0.093 -6.774 15.818 1.00 97.31 87 CYS A N 1
ATOM 686 C CA . CYS A 1 87 ? 0.209 -5.473 15.231 1.00 97.31 87 CYS A CA 1
ATOM 687 C C . CYS A 1 87 ? 1.712 -5.319 14.948 1.00 97.31 87 CYS A C 1
ATOM 689 O O . CYS A 1 87 ? 2.548 -5.688 15.774 1.00 97.31 87 CYS A O 1
ATOM 691 N N . LYS A 1 88 ? 2.048 -4.711 13.808 1.00 96.62 88 LYS A N 1
ATOM 692 C CA . LYS A 1 88 ? 3.394 -4.292 13.388 1.00 96.62 88 LYS A CA 1
ATOM 693 C C . LYS A 1 88 ? 3.359 -2.796 13.064 1.00 96.62 88 LYS A C 1
ATOM 695 O O . LYS A 1 88 ? 2.357 -2.299 12.555 1.00 96.62 88 LYS A O 1
ATOM 700 N N . ARG A 1 89 ? 4.446 -2.079 13.347 1.00 96.38 89 ARG A N 1
ATOM 701 C CA . ARG A 1 89 ? 4.664 -0.699 12.888 1.00 96.38 89 ARG A CA 1
ATOM 702 C C . ARG A 1 89 ? 5.782 -0.704 11.858 1.00 96.38 89 ARG A C 1
ATOM 704 O O . ARG A 1 89 ? 6.847 -1.251 12.139 1.00 96.38 89 ARG A O 1
ATOM 711 N N . THR A 1 90 ? 5.545 -0.072 10.718 1.00 96.00 90 THR A N 1
ATOM 712 C CA . THR A 1 90 ? 6.519 0.054 9.635 1.00 96.00 90 THR A CA 1
ATOM 713 C C . THR A 1 90 ? 6.675 1.525 9.279 1.00 96.00 90 THR A C 1
ATOM 715 O O . THR A 1 90 ? 5.766 2.164 8.752 1.00 96.00 90 THR A O 1
ATOM 718 N N . GLU A 1 91 ? 7.846 2.067 9.591 1.00 92.81 91 GLU A N 1
ATOM 719 C CA . GLU A 1 91 ? 8.173 3.468 9.355 1.00 92.81 91 GLU A CA 1
ATOM 720 C C . GLU A 1 91 ? 8.728 3.672 7.941 1.00 92.81 91 GLU A C 1
ATOM 722 O O . GLU A 1 91 ? 9.606 2.939 7.479 1.00 92.81 91 GLU A O 1
ATOM 727 N N . VAL A 1 92 ? 8.211 4.681 7.241 1.00 89.69 92 VAL A N 1
ATOM 728 C CA . VAL A 1 92 ? 8.677 5.070 5.911 1.00 89.69 92 VAL A CA 1
ATOM 729 C C . VAL A 1 92 ? 9.837 6.044 6.064 1.00 89.69 92 VAL A C 1
ATOM 731 O O . VAL A 1 92 ? 9.659 7.219 6.384 1.00 89.69 92 VAL A O 1
ATOM 734 N N . MET A 1 93 ? 11.045 5.548 5.810 1.00 79.00 93 MET A N 1
ATOM 735 C CA . MET A 1 93 ? 12.256 6.366 5.841 1.00 79.00 93 MET A CA 1
ATOM 736 C C . MET A 1 93 ? 12.163 7.512 4.826 1.00 79.00 93 MET A C 1
ATOM 738 O O . MET A 1 93 ? 11.764 7.285 3.685 1.00 79.00 93 MET A O 1
ATOM 742 N N . LYS A 1 94 ? 12.620 8.714 5.206 1.00 70.31 94 LYS A N 1
ATOM 743 C CA . LYS A 1 94 ? 12.679 9.920 4.346 1.00 70.31 94 LYS A CA 1
ATOM 744 C C . LYS A 1 94 ? 11.329 10.544 3.968 1.00 70.31 94 LYS A C 1
ATOM 746 O O . LYS A 1 94 ? 11.315 11.486 3.180 1.00 70.31 94 LYS A O 1
ATOM 751 N N . LEU A 1 95 ? 10.220 10.059 4.518 1.00 66.69 95 LEU A N 1
ATOM 752 C CA . LEU A 1 95 ? 8.919 10.705 4.380 1.00 66.69 95 LEU A CA 1
ATOM 753 C C . LEU A 1 95 ? 8.604 11.434 5.688 1.00 66.69 95 LEU A C 1
ATOM 755 O O . LEU A 1 95 ? 8.213 10.804 6.667 1.00 66.69 95 LEU A O 1
ATOM 759 N N . GLU A 1 96 ? 8.812 12.747 5.722 1.00 64.75 96 GLU A N 1
ATOM 760 C CA . GLU A 1 96 ? 8.391 13.601 6.838 1.00 64.75 96 GLU A CA 1
ATOM 761 C C . GLU A 1 96 ? 7.013 14.219 6.521 1.00 64.75 96 GLU A C 1
ATOM 763 O O . GLU A 1 96 ? 6.505 14.141 5.403 1.00 64.75 96 GLU A O 1
ATOM 768 N N . ALA A 1 97 ? 6.371 14.850 7.505 1.00 59.12 97 ALA A N 1
ATOM 769 C CA . ALA A 1 97 ? 5.095 15.546 7.304 1.00 59.12 97 ALA A CA 1
ATOM 770 C C . ALA A 1 97 ? 5.293 16.979 6.761 1.00 59.12 97 ALA A C 1
ATOM 772 O O . ALA A 1 97 ? 4.637 17.918 7.215 1.00 59.12 97 ALA A O 1
ATOM 773 N N . THR A 1 98 ? 6.226 17.174 5.824 1.00 57.75 98 THR A N 1
ATOM 774 C CA . THR A 1 98 ? 6.546 18.488 5.238 1.00 57.75 98 THR A CA 1
ATOM 775 C C . THR A 1 98 ? 6.323 18.476 3.729 1.00 57.75 98 THR A C 1
ATOM 777 O O . THR A 1 98 ? 6.527 17.464 3.063 1.00 57.75 98 THR A O 1
ATOM 780 N N . ALA A 1 99 ? 5.936 19.617 3.151 1.00 55.53 99 ALA A N 1
ATOM 781 C CA . ALA A 1 99 ? 5.768 19.733 1.698 1.00 55.53 99 ALA A CA 1
ATOM 782 C C . ALA A 1 99 ? 7.058 19.381 0.925 1.00 55.53 99 ALA A C 1
ATOM 784 O O . ALA A 1 99 ? 6.996 18.899 -0.201 1.00 55.53 99 ALA A O 1
ATOM 785 N N . GLU A 1 100 ? 8.219 19.588 1.549 1.00 52.81 100 GLU A N 1
ATOM 786 C CA . GLU A 1 100 ? 9.543 19.312 0.984 1.00 52.81 100 GLU A CA 1
ATOM 787 C C . GLU A 1 100 ? 9.912 17.825 1.005 1.00 52.81 100 GLU A C 1
ATOM 789 O O . GLU A 1 100 ? 10.653 17.379 0.132 1.00 52.81 100 GLU A O 1
ATOM 794 N N . SER A 1 101 ? 9.397 17.055 1.967 1.00 56.25 101 SER A N 1
ATOM 795 C CA . SER A 1 101 ? 9.627 15.607 2.090 1.00 56.25 101 SER A CA 1
ATOM 796 C C . SER A 1 101 ? 8.551 14.764 1.400 1.00 56.25 101 SER A C 1
ATOM 798 O O . SER A 1 101 ? 8.823 13.632 1.014 1.00 56.25 101 SER A O 1
ATOM 800 N N . MET A 1 102 ? 7.381 15.342 1.100 1.00 60.53 102 MET A N 1
ATOM 801 C CA . MET A 1 102 ? 6.398 14.805 0.139 1.00 60.53 102 MET A CA 1
ATOM 802 C C . MET A 1 102 ? 6.811 15.006 -1.323 1.00 60.53 102 MET A C 1
ATOM 804 O O . MET A 1 102 ? 5.979 15.144 -2.223 1.00 60.53 102 MET A O 1
ATOM 808 N N . ASN A 1 103 ? 8.116 15.048 -1.554 1.00 71.88 103 ASN A N 1
ATOM 809 C CA . ASN A 1 103 ? 8.702 15.070 -2.873 1.00 71.88 103 ASN A CA 1
ATOM 810 C C . ASN A 1 103 ? 8.700 13.654 -3.482 1.00 71.88 103 ASN A C 1
ATOM 812 O O . ASN A 1 103 ? 8.231 12.674 -2.897 1.00 71.88 103 ASN A O 1
ATOM 816 N N . GLU A 1 104 ? 9.247 13.551 -4.686 1.00 75.25 104 GLU A N 1
ATOM 817 C CA . GLU A 1 104 ? 9.348 12.299 -5.430 1.00 75.25 104 GLU A CA 1
ATOM 818 C C . GLU A 1 104 ? 10.057 11.173 -4.649 1.00 75.25 104 GLU A C 1
ATOM 820 O O . GLU A 1 104 ? 9.653 10.014 -4.750 1.00 75.25 104 GLU A O 1
ATOM 825 N N . ASP A 1 105 ? 11.063 11.501 -3.830 1.00 81.19 105 ASP A N 1
ATOM 826 C CA . ASP A 1 105 ? 11.821 10.528 -3.037 1.00 81.19 105 ASP A CA 1
ATOM 827 C C . ASP A 1 105 ? 10.994 9.962 -1.877 1.00 81.19 105 ASP A C 1
ATOM 829 O O . ASP A 1 105 ? 11.044 8.756 -1.631 1.00 81.19 105 ASP A O 1
ATOM 833 N N . GLY A 1 106 ? 10.213 10.802 -1.190 1.00 85.12 106 GLY A N 1
ATOM 834 C CA . GLY A 1 106 ? 9.342 10.371 -0.093 1.00 85.12 106 GLY A CA 1
ATOM 835 C C . GLY A 1 106 ? 8.217 9.450 -0.568 1.00 85.12 106 GLY A C 1
ATOM 836 O O . GLY A 1 106 ? 7.979 8.394 0.021 1.00 85.12 106 GLY A O 1
ATOM 837 N N . LEU A 1 107 ? 7.562 9.789 -1.685 1.00 86.12 107 LEU A N 1
ATOM 838 C CA . LEU A 1 107 ? 6.522 8.935 -2.277 1.00 86.12 107 LEU A CA 1
ATOM 839 C C . LEU A 1 107 ? 7.096 7.626 -2.830 1.00 86.12 107 LEU A C 1
ATOM 841 O O . LEU A 1 107 ? 6.469 6.572 -2.702 1.00 86.12 107 LEU A O 1
ATOM 845 N N . GLN A 1 108 ? 8.299 7.666 -3.408 1.00 88.19 108 GLN A N 1
ATOM 846 C CA . GLN A 1 108 ? 8.998 6.455 -3.828 1.00 88.19 108 GLN A CA 1
ATOM 847 C C . GLN A 1 108 ? 9.375 5.578 -2.628 1.00 88.19 108 GLN A C 1
ATOM 849 O O . GLN A 1 108 ? 9.239 4.359 -2.712 1.00 88.19 108 GLN A O 1
ATOM 854 N N . ALA A 1 109 ? 9.803 6.168 -1.508 1.00 90.56 109 ALA A N 1
ATOM 855 C CA . ALA A 1 109 ? 10.071 5.426 -0.281 1.00 90.56 109 ALA A CA 1
ATOM 856 C C . ALA A 1 109 ? 8.800 4.753 0.256 1.00 90.56 109 ALA A C 1
ATOM 858 O O . ALA A 1 109 ? 8.841 3.567 0.572 1.00 90.56 109 ALA A O 1
ATOM 859 N N . LEU A 1 110 ? 7.660 5.458 0.270 1.00 92.06 110 LEU A N 1
ATOM 860 C CA . LEU A 1 110 ? 6.369 4.872 0.642 1.00 92.06 110 LEU A CA 1
ATOM 861 C C . LEU A 1 110 ? 6.011 3.683 -0.253 1.00 92.06 110 LEU A C 1
ATOM 863 O O . LEU A 1 110 ? 5.678 2.615 0.253 1.00 92.06 110 LEU A O 1
ATOM 867 N N . LEU A 1 111 ? 6.116 3.852 -1.574 1.00 92.31 111 LEU A N 1
ATOM 868 C CA . LEU A 1 111 ? 5.873 2.779 -2.534 1.00 92.31 111 LEU A CA 1
ATOM 869 C C . LEU A 1 111 ? 6.755 1.559 -2.238 1.00 92.31 111 LEU A C 1
ATOM 871 O O . LEU A 1 111 ? 6.248 0.445 -2.160 1.00 92.31 111 LEU A O 1
ATOM 875 N N . VAL A 1 112 ? 8.064 1.756 -2.060 1.00 91.62 112 VAL A N 1
ATOM 876 C CA . VAL A 1 112 ? 9.002 0.663 -1.769 1.00 91.62 112 VAL A CA 1
ATOM 877 C C . VAL A 1 112 ? 8.648 -0.030 -0.453 1.00 91.62 112 VAL A C 1
ATOM 879 O O . VAL A 1 112 ? 8.637 -1.258 -0.411 1.00 91.62 112 VAL A O 1
ATOM 882 N N . THR A 1 113 ? 8.313 0.725 0.594 1.00 94.44 113 THR A N 1
ATOM 883 C CA . THR A 1 113 ? 7.884 0.169 1.883 1.00 94.44 113 THR A CA 1
ATOM 884 C C . THR A 1 113 ? 6.624 -0.681 1.737 1.00 94.44 113 THR A C 1
ATOM 886 O O . THR A 1 113 ? 6.606 -1.816 2.208 1.00 94.44 113 THR A O 1
ATOM 889 N N . LEU A 1 114 ? 5.599 -0.180 1.040 1.00 94.31 114 LEU A N 1
ATOM 890 C CA . LEU A 1 114 ? 4.372 -0.940 0.782 1.00 94.31 114 LEU A CA 1
ATOM 891 C C . LEU A 1 114 ? 4.665 -2.222 0.004 1.00 94.31 114 LEU A C 1
ATOM 893 O O . LEU A 1 114 ? 4.196 -3.287 0.391 1.00 94.31 114 LEU A O 1
ATOM 897 N N . MET A 1 115 ? 5.466 -2.138 -1.060 1.00 91.69 115 MET A N 1
ATOM 898 C CA . MET A 1 115 ? 5.799 -3.306 -1.872 1.00 91.69 115 MET A CA 1
ATOM 899 C C . MET A 1 115 ? 6.588 -4.359 -1.096 1.00 91.69 115 MET A C 1
ATOM 901 O O . MET A 1 115 ? 6.340 -5.549 -1.284 1.00 91.69 115 MET A O 1
ATOM 905 N N . ASN A 1 116 ? 7.490 -3.948 -0.203 1.00 91.88 116 ASN A N 1
ATOM 906 C CA . ASN A 1 116 ? 8.218 -4.872 0.665 1.00 91.88 116 ASN A CA 1
ATOM 907 C C . ASN A 1 116 ? 7.281 -5.585 1.652 1.00 91.88 116 ASN A C 1
ATOM 909 O O . ASN A 1 116 ? 7.348 -6.806 1.761 1.00 91.88 116 ASN A O 1
ATOM 913 N N . GLU A 1 117 ? 6.378 -4.855 2.317 1.00 94.06 117 GLU A N 1
ATOM 914 C CA . GLU A 1 117 ? 5.384 -5.451 3.226 1.00 94.06 117 GLU A CA 1
ATOM 915 C C . GLU A 1 117 ? 4.447 -6.410 2.480 1.00 94.06 117 GLU A C 1
ATOM 917 O O . GLU A 1 117 ? 4.223 -7.534 2.920 1.00 94.06 117 GLU A O 1
ATOM 922 N N . ILE A 1 118 ? 3.937 -6.002 1.314 1.00 91.06 118 ILE A N 1
ATOM 923 C CA . ILE A 1 118 ? 3.079 -6.844 0.470 1.00 91.06 118 ILE A CA 1
ATOM 924 C C . ILE A 1 118 ? 3.821 -8.121 0.058 1.00 91.06 118 ILE A C 1
ATOM 926 O O . ILE A 1 118 ? 3.268 -9.214 0.183 1.00 91.06 118 ILE A O 1
ATOM 930 N N . SER A 1 119 ? 5.075 -7.995 -0.385 1.00 87.31 119 SER A N 1
ATOM 931 C CA . SER A 1 119 ? 5.901 -9.137 -0.800 1.00 87.31 119 SER A CA 1
ATOM 932 C C . SER A 1 119 ? 6.147 -10.103 0.361 1.00 87.31 119 SER A C 1
ATOM 934 O O . SER A 1 119 ? 5.964 -11.306 0.196 1.00 87.31 119 SER A O 1
ATOM 936 N N . GLU A 1 120 ? 6.491 -9.590 1.547 1.00 88.56 120 GLU A N 1
ATOM 937 C CA . GLU A 1 120 ? 6.693 -10.389 2.765 1.00 88.56 120 GLU A CA 1
ATOM 938 C C . GLU A 1 120 ? 5.414 -11.149 3.155 1.00 88.56 120 GLU A C 1
ATOM 940 O O . GLU A 1 120 ? 5.448 -12.340 3.479 1.00 88.56 120 GLU A O 1
ATOM 945 N N . ILE A 1 121 ? 4.256 -10.488 3.095 1.00 88.12 121 ILE A N 1
ATOM 946 C CA . ILE A 1 121 ? 2.968 -11.108 3.423 1.00 88.12 121 ILE A CA 1
ATOM 947 C C . ILE A 1 121 ? 2.620 -12.190 2.404 1.00 88.12 121 ILE A C 1
ATOM 949 O O . ILE A 1 121 ? 2.221 -13.296 2.780 1.00 88.12 121 ILE A O 1
ATOM 953 N N . PHE A 1 122 ? 2.810 -11.903 1.118 1.00 81.81 122 PHE A N 1
ATOM 954 C CA . PHE A 1 122 ? 2.577 -12.871 0.060 1.00 81.81 122 PHE A CA 1
ATOM 955 C C . PHE A 1 122 ? 3.506 -14.075 0.190 1.00 81.81 122 PHE A C 1
ATOM 957 O O . PHE A 1 122 ? 3.021 -15.203 0.100 1.00 81.81 122 PHE A O 1
ATOM 964 N N . GLU A 1 123 ? 4.797 -13.905 0.459 1.00 79.69 123 GLU A N 1
ATOM 965 C CA . GLU A 1 123 ? 5.724 -15.027 0.667 1.00 79.69 123 GLU A CA 1
ATOM 966 C C . GLU A 1 123 ? 5.266 -15.981 1.779 1.00 79.69 123 GLU A C 1
ATOM 968 O O . GLU A 1 123 ? 5.446 -17.191 1.659 1.00 79.69 123 GLU A O 1
ATOM 973 N N . ASN A 1 124 ? 4.550 -15.461 2.777 1.00 80.19 124 ASN A N 1
ATOM 974 C CA . ASN A 1 124 ? 3.964 -16.227 3.876 1.00 80.19 124 ASN A CA 1
ATOM 975 C C . ASN A 1 124 ? 2.506 -16.680 3.636 1.00 80.19 124 ASN A C 1
ATOM 977 O O . ASN A 1 124 ? 1.813 -17.041 4.586 1.00 80.19 124 ASN A O 1
ATOM 981 N N . TYR A 1 125 ? 2.033 -16.668 2.383 1.00 72.31 125 TYR A N 1
ATOM 982 C CA . TYR A 1 125 ? 0.662 -17.031 1.973 1.00 72.31 125 TYR A CA 1
ATOM 983 C C . TYR A 1 125 ? -0.445 -16.210 2.662 1.00 72.31 125 TYR A C 1
ATOM 985 O O . TYR A 1 125 ? -1.575 -16.673 2.806 1.00 72.31 125 TYR A O 1
ATOM 993 N N . GLY A 1 126 ? -0.133 -14.986 3.088 1.00 75.69 126 GLY A N 1
ATOM 994 C CA . GLY A 1 126 ? -1.112 -14.068 3.653 1.00 75.69 126 GLY A CA 1
ATOM 995 C C . GLY A 1 126 ? -1.929 -13.344 2.582 1.00 75.69 126 GLY A C 1
ATOM 996 O O . GLY A 1 126 ? -1.465 -13.100 1.468 1.00 75.69 126 GLY A O 1
ATOM 997 N N . GLU A 1 127 ? -3.146 -12.954 2.950 1.00 84.12 127 GLU A N 1
ATOM 998 C CA . GLU A 1 127 ? -3.972 -12.020 2.181 1.00 84.12 127 GLU A CA 1
ATOM 999 C C . GLU A 1 127 ? -3.717 -10.586 2.655 1.00 84.12 127 GLU A C 1
ATOM 1001 O O . GLU A 1 127 ? -3.504 -10.366 3.851 1.00 84.12 127 GLU A O 1
ATOM 1006 N N . VAL A 1 128 ? -3.781 -9.619 1.736 1.00 88.38 128 VAL A N 1
ATOM 1007 C CA . VAL A 1 128 ? -3.564 -8.196 2.024 1.00 88.38 128 VAL A CA 1
ATOM 1008 C C . VAL A 1 128 ? -4.828 -7.393 1.730 1.00 88.38 128 VAL A C 1
ATOM 1010 O O . VAL A 1 128 ? -5.498 -7.601 0.723 1.00 88.38 128 VAL A O 1
ATOM 1013 N N . SER A 1 129 ? -5.129 -6.436 2.598 1.00 91.31 129 SER A N 1
ATOM 1014 C CA . SER A 1 129 ? -6.057 -5.333 2.357 1.00 91.31 129 SER A CA 1
ATOM 1015 C C . SER A 1 129 ? -5.408 -4.028 2.801 1.00 91.31 129 SER A C 1
ATOM 1017 O O . SER A 1 129 ? -4.609 -4.010 3.734 1.00 91.31 129 SER A O 1
ATOM 1019 N N . MET A 1 130 ? -5.740 -2.925 2.145 1.00 92.56 130 MET A N 1
ATOM 1020 C CA . MET A 1 130 ? -5.183 -1.613 2.459 1.00 92.56 130 MET A CA 1
ATOM 1021 C C . MET A 1 130 ? -6.252 -0.681 3.010 1.00 92.56 130 MET A C 1
ATOM 1023 O O . MET A 1 130 ? -7.389 -0.690 2.551 1.00 92.56 130 MET A O 1
ATOM 1027 N N . VAL A 1 131 ? -5.884 0.139 3.988 1.00 92.12 131 VAL A N 1
ATOM 1028 C CA . VAL A 1 131 ? -6.752 1.121 4.639 1.00 92.12 131 VAL A CA 1
ATOM 1029 C C . VAL A 1 131 ? -6.071 2.480 4.515 1.00 92.12 131 VAL A C 1
ATOM 1031 O O . VAL A 1 131 ? -5.104 2.767 5.216 1.00 92.12 131 VAL A O 1
ATOM 1034 N N . ALA A 1 132 ? -6.549 3.294 3.575 1.00 88.81 132 ALA A N 1
ATOM 1035 C CA . ALA A 1 132 ? -5.897 4.529 3.132 1.00 88.81 132 ALA A CA 1
ATOM 1036 C C . ALA A 1 132 ? -6.460 5.780 3.836 1.00 88.81 132 ALA A C 1
ATOM 1038 O O . ALA A 1 132 ? -6.754 6.783 3.190 1.00 88.81 132 ALA A O 1
ATOM 1039 N N . THR A 1 133 ? -6.721 5.699 5.142 1.00 76.56 133 THR A N 1
ATOM 1040 C CA . THR A 1 133 ? -7.582 6.666 5.853 1.00 76.56 133 THR A CA 1
ATOM 1041 C C . THR A 1 133 ? -6.839 7.673 6.714 1.00 76.56 133 THR A C 1
ATOM 1043 O O . THR A 1 133 ? -7.384 8.738 6.991 1.00 76.56 133 THR A O 1
ATOM 1046 N N . GLY A 1 134 ? -5.611 7.362 7.127 1.00 70.31 134 GLY A N 1
ATOM 1047 C CA . GLY A 1 134 ? -4.696 8.320 7.742 1.00 70.31 134 GLY A CA 1
ATOM 1048 C C . GLY A 1 134 ? -3.717 8.901 6.718 1.00 70.31 134 GLY A C 1
ATOM 1049 O O . GLY A 1 134 ? -3.493 8.311 5.661 1.00 70.31 134 GLY A O 1
ATOM 1050 N N . GLY A 1 135 ? -3.115 10.043 7.041 1.00 77.31 135 GLY A N 1
ATOM 1051 C CA . GLY A 1 135 ? -2.024 10.616 6.250 1.00 77.31 135 GLY A CA 1
ATOM 1052 C C . GLY A 1 135 ? -2.451 11.659 5.214 1.00 77.31 135 GLY A C 1
ATOM 1053 O O . GLY A 1 135 ? -3.579 12.159 5.215 1.00 77.31 135 GLY A O 1
ATOM 1054 N N . PHE A 1 136 ? -1.520 12.043 4.343 1.00 76.50 136 PHE A N 1
ATOM 1055 C CA . PHE A 1 136 ? -1.758 13.084 3.338 1.00 76.50 136 PHE A CA 1
ATOM 1056 C C . PHE A 1 136 ? -2.397 12.520 2.063 1.00 76.50 136 PHE A C 1
ATOM 1058 O O . PHE A 1 136 ? -2.248 11.350 1.717 1.00 76.50 136 PHE A O 1
ATOM 1065 N N . LYS A 1 137 ? -3.055 13.388 1.282 1.00 80.44 137 LYS A N 1
ATOM 1066 C CA . LYS A 1 137 ? -3.719 13.009 0.017 1.00 80.44 137 LYS A CA 1
ATOM 1067 C C . LYS A 1 137 ? -2.792 12.287 -0.971 1.00 80.44 137 LYS A C 1
ATOM 1069 O O . LYS A 1 137 ? -3.254 11.414 -1.699 1.00 80.44 137 LYS A O 1
ATOM 1074 N N . ALA A 1 138 ? -1.507 12.642 -0.996 1.00 82.06 138 ALA A N 1
ATOM 1075 C CA . ALA A 1 138 ? -0.521 11.989 -1.854 1.00 82.06 138 ALA A CA 1
ATOM 1076 C C . ALA A 1 138 ? -0.235 10.540 -1.416 1.00 82.06 138 ALA A C 1
ATOM 1078 O O . ALA A 1 138 ? -0.126 9.657 -2.260 1.00 82.06 138 ALA A O 1
ATOM 1079 N N . GLU A 1 139 ? -0.195 10.268 -0.111 1.00 86.00 139 GLU A N 1
ATOM 1080 C CA . GLU A 1 139 ? 0.008 8.919 0.433 1.00 86.00 139 GLU A CA 1
ATOM 1081 C C . GLU A 1 139 ? -1.193 8.022 0.122 1.00 86.00 139 GLU A C 1
ATOM 1083 O O . GLU A 1 139 ? -1.028 6.912 -0.386 1.00 86.00 139 GLU A O 1
ATOM 1088 N N . ALA A 1 140 ? -2.410 8.541 0.323 1.00 87.06 140 ALA A N 1
ATOM 1089 C CA . ALA A 1 140 ? -3.637 7.842 -0.047 1.00 87.06 140 ALA A CA 1
ATOM 1090 C C . ALA A 1 140 ? -3.678 7.510 -1.552 1.00 87.06 140 ALA A C 1
ATOM 1092 O O . ALA A 1 140 ? -4.108 6.422 -1.934 1.00 87.06 140 ALA A O 1
ATOM 1093 N N . ALA A 1 141 ? -3.179 8.405 -2.413 1.00 88.44 141 ALA A N 1
ATOM 1094 C CA . ALA A 1 141 ? -3.066 8.142 -3.846 1.00 88.44 141 ALA A CA 1
ATOM 1095 C C . ALA A 1 141 ? -2.092 6.992 -4.160 1.00 88.44 141 ALA A C 1
ATOM 1097 O O . ALA A 1 141 ? -2.397 6.170 -5.023 1.00 88.44 141 ALA A O 1
ATOM 1098 N N . ILE A 1 142 ? -0.965 6.881 -3.444 1.00 90.19 142 ILE A N 1
ATOM 1099 C CA . ILE A 1 142 ? -0.033 5.750 -3.589 1.00 90.19 142 ILE A CA 1
ATOM 1100 C C . ILE A 1 142 ? -0.682 4.436 -3.131 1.00 90.19 142 ILE A C 1
ATOM 1102 O O . ILE A 1 142 ? -0.574 3.438 -3.842 1.00 90.19 142 ILE A O 1
ATOM 1106 N N . PHE A 1 143 ? -1.417 4.432 -2.013 1.00 91.81 143 PHE A N 1
ATOM 1107 C CA . PHE A 1 143 ? -2.196 3.264 -1.575 1.00 91.81 143 PHE A CA 1
ATOM 1108 C C . PHE A 1 143 ? -3.195 2.822 -2.653 1.00 91.81 143 PHE A C 1
ATOM 1110 O O . PHE A 1 143 ? -3.237 1.649 -3.018 1.00 91.81 143 PHE A O 1
ATOM 1117 N N . LEU A 1 144 ? -3.974 3.755 -3.211 1.00 89.25 144 LEU A N 1
ATOM 1118 C CA . LEU A 1 144 ? -4.925 3.459 -4.289 1.00 89.25 144 LEU A CA 1
ATOM 1119 C C . LEU A 1 144 ? -4.236 2.916 -5.545 1.00 89.25 144 LEU A C 1
ATOM 1121 O O . LEU A 1 144 ? -4.737 1.973 -6.158 1.00 89.25 144 LEU A O 1
ATOM 1125 N N . LEU A 1 145 ? -3.104 3.509 -5.929 1.00 88.19 145 LEU A N 1
ATOM 1126 C CA . LEU A 1 145 ? -2.332 3.114 -7.103 1.00 88.19 145 LEU A CA 1
ATOM 1127 C C . LEU A 1 145 ? -1.820 1.677 -6.968 1.00 88.19 145 LEU A C 1
ATOM 1129 O O . LEU A 1 145 ? -2.055 0.857 -7.855 1.00 88.19 145 LEU A O 1
ATOM 1133 N N . VAL A 1 146 ? -1.182 1.360 -5.839 1.00 89.38 146 VAL A N 1
ATOM 1134 C CA . VAL A 1 146 ? -0.727 -0.002 -5.528 1.00 89.38 146 VAL A CA 1
ATOM 1135 C C . VAL A 1 146 ? -1.922 -0.954 -5.487 1.00 89.38 146 VAL A C 1
ATOM 1137 O O . VAL A 1 146 ? -1.892 -2.015 -6.100 1.00 89.38 146 VAL A O 1
ATOM 1140 N N . GLY A 1 147 ? -3.020 -0.569 -4.839 1.00 87.38 147 GLY A N 1
ATOM 1141 C CA . GLY A 1 147 ? -4.168 -1.458 -4.683 1.00 87.38 147 GLY A CA 1
ATOM 1142 C C . GLY A 1 147 ? -4.815 -1.817 -6.008 1.00 87.38 147 GLY A C 1
ATOM 1143 O O . GLY A 1 147 ? -5.116 -2.977 -6.274 1.00 87.38 147 GLY A O 1
ATOM 1144 N N . THR A 1 148 ? -4.926 -0.824 -6.882 1.00 82.00 148 THR A N 1
ATOM 1145 C CA . THR A 1 148 ? -5.433 -1.004 -8.236 1.00 82.00 148 THR A CA 1
ATOM 1146 C C . THR A 1 148 ? -4.537 -1.936 -9.047 1.00 82.00 148 THR A C 1
ATOM 1148 O O . THR A 1 148 ? -5.021 -2.918 -9.601 1.00 82.00 148 THR A O 1
ATOM 1151 N N . LEU A 1 149 ? -3.232 -1.661 -9.092 1.00 81.44 149 LEU A N 1
ATOM 1152 C CA . LEU A 1 149 ? -2.300 -2.387 -9.960 1.00 81.44 149 LEU A CA 1
ATOM 1153 C C . LEU A 1 149 ? -2.015 -3.815 -9.488 1.00 81.44 149 LEU A C 1
ATOM 1155 O O . LEU A 1 149 ? -1.751 -4.689 -10.307 1.00 81.44 149 LEU A O 1
ATOM 1159 N N . PHE A 1 150 ? -2.081 -4.062 -8.180 1.00 79.75 150 PHE A N 1
ATOM 1160 C CA . PHE A 1 150 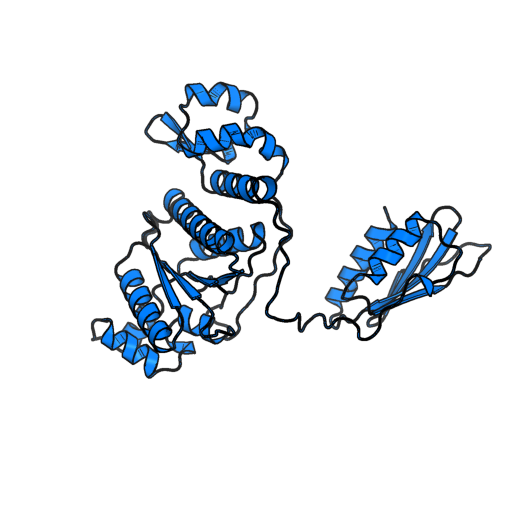? -1.847 -5.385 -7.598 1.00 79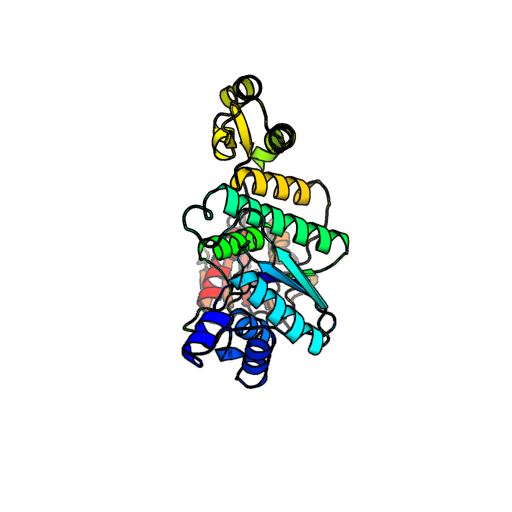.75 150 PHE A CA 1
ATOM 1161 C C . PHE A 1 150 ? -3.142 -6.136 -7.258 1.00 79.75 150 PHE A C 1
ATOM 1163 O O . PHE A 1 150 ? -3.078 -7.222 -6.684 1.00 79.75 150 PHE A O 1
ATOM 1170 N N . ALA A 1 151 ? -4.307 -5.592 -7.630 1.00 79.88 151 ALA A N 1
ATOM 1171 C CA . ALA A 1 151 ? -5.626 -6.138 -7.303 1.00 79.88 151 ALA A CA 1
ATOM 1172 C C . ALA A 1 151 ? -5.839 -6.380 -5.792 1.00 79.88 151 ALA A C 1
ATOM 1174 O O . ALA A 1 151 ? -6.485 -7.345 -5.381 1.00 79.88 151 ALA A O 1
ATOM 1175 N N . ILE A 1 152 ? -5.300 -5.485 -4.962 1.00 85.75 152 ILE A N 1
ATOM 1176 C CA . ILE A 1 152 ? -5.439 -5.501 -3.504 1.00 85.75 152 ILE A CA 1
ATOM 1177 C C . ILE A 1 152 ? -6.615 -4.588 -3.114 1.00 85.75 152 ILE A C 1
ATOM 1179 O O . ILE A 1 152 ? -6.625 -3.418 -3.508 1.00 85.75 152 ILE A O 1
ATOM 1183 N N . PRO A 1 153 ? -7.595 -5.067 -2.321 1.00 86.19 153 PRO A N 1
ATOM 1184 C CA . PRO A 1 153 ? -8.692 -4.236 -1.832 1.00 86.19 153 PRO A CA 1
ATOM 1185 C C . PRO A 1 153 ? -8.189 -3.006 -1.072 1.00 86.19 153 PRO A C 1
ATOM 1187 O O . PRO A 1 153 ? -7.356 -3.131 -0.172 1.00 86.19 153 PRO A O 1
ATOM 1190 N N . VAL A 1 154 ? -8.728 -1.828 -1.397 1.00 88.75 154 VAL A N 1
ATOM 1191 C CA . VAL A 1 154 ? -8.411 -0.577 -0.696 1.00 88.75 154 VAL A CA 1
ATOM 1192 C C . VAL A 1 154 ? -9.669 0.006 -0.085 1.00 88.75 154 VAL A C 1
ATOM 1194 O O . VAL A 1 154 ? -10.642 0.274 -0.785 1.00 88.75 154 VAL A O 1
ATOM 1197 N N . TYR A 1 155 ? -9.632 0.232 1.218 1.00 88.38 155 TYR A N 1
ATOM 1198 C CA . TYR A 1 155 ? -10.701 0.841 1.984 1.00 88.38 155 TYR A CA 1
ATOM 1199 C C . TYR A 1 155 ? -10.348 2.280 2.338 1.00 88.38 155 TYR A C 1
ATOM 1201 O O . TYR A 1 155 ? -9.228 2.587 2.753 1.00 88.38 155 TYR A O 1
ATOM 1209 N N . TYR A 1 156 ? -11.327 3.162 2.192 1.00 83.56 156 TYR A N 1
ATOM 1210 C CA . TYR A 1 156 ? -11.200 4.577 2.487 1.00 83.56 156 TYR A CA 1
ATOM 1211 C C . TYR A 1 156 ? -12.453 5.091 3.198 1.00 83.56 156 TYR A C 1
ATOM 1213 O O . TYR A 1 156 ? -13.572 4.779 2.792 1.00 83.56 156 TYR A O 1
ATOM 1221 N N . ILE A 1 157 ? -12.280 5.906 4.235 1.00 74.62 157 ILE A N 1
ATOM 1222 C CA . ILE A 1 157 ? -13.358 6.666 4.866 1.00 74.62 157 ILE A CA 1
ATOM 1223 C C . ILE A 1 157 ? -13.154 8.137 4.537 1.00 74.62 157 ILE A C 1
ATOM 1225 O O . ILE A 1 157 ? -12.090 8.700 4.781 1.00 74.62 157 ILE A O 1
ATOM 1229 N N . TYR A 1 158 ? -14.202 8.763 4.009 1.00 66.94 158 TYR A N 1
ATOM 1230 C CA . TYR A 1 158 ? -14.241 10.205 3.816 1.00 66.94 158 TYR A CA 1
ATOM 1231 C C . TYR A 1 158 ? -14.770 10.883 5.083 1.00 66.94 158 TYR A C 1
ATOM 1233 O O . TYR A 1 158 ? -15.799 10.468 5.607 1.00 66.94 158 TYR A O 1
ATOM 1241 N N . GLU A 1 159 ? -14.117 11.951 5.543 1.00 60.16 159 GLU A N 1
ATOM 1242 C CA . GLU A 1 159 ? -14.386 12.603 6.840 1.00 60.16 159 GLU A CA 1
ATOM 1243 C C . GLU A 1 159 ? -15.861 12.984 7.071 1.00 60.16 159 GLU A C 1
ATOM 1245 O O . GLU A 1 159 ? -16.348 12.926 8.199 1.00 60.16 159 GLU A O 1
ATOM 1250 N N . ASN A 1 160 ? -16.600 13.316 6.007 1.00 54.03 160 ASN A N 1
ATOM 1251 C CA . ASN A 1 160 ? -18.006 13.727 6.098 1.00 54.03 160 ASN A CA 1
ATOM 1252 C C . ASN A 1 160 ? -19.017 12.571 5.990 1.00 54.03 160 ASN A C 1
ATOM 1254 O O . ASN A 1 160 ? -20.215 12.797 6.168 1.00 54.03 160 ASN A O 1
ATOM 1258 N N . PHE A 1 161 ? -18.578 11.348 5.681 1.00 55.19 161 PHE A N 1
ATOM 1259 C CA . PHE A 1 161 ? -19.455 10.191 5.511 1.00 55.19 161 PHE A CA 1
ATOM 1260 C C . PHE A 1 161 ? -19.055 9.079 6.480 1.00 55.19 161 PHE A C 1
ATOM 1262 O O . PHE A 1 161 ? -17.944 8.566 6.451 1.00 55.19 161 PHE A O 1
ATOM 1269 N N . SER A 1 162 ? -19.999 8.628 7.303 1.00 58.69 162 SER A N 1
ATOM 1270 C CA . SER A 1 162 ? -19.829 7.502 8.234 1.00 58.69 162 SER A CA 1
ATOM 1271 C C . SER A 1 162 ? -19.822 6.129 7.543 1.00 58.69 162 SER A C 1
ATOM 1273 O O . SER A 1 162 ? -20.241 5.134 8.130 1.00 58.69 162 SER A O 1
ATOM 1275 N N . LYS A 1 163 ? -19.415 6.066 6.269 1.00 67.12 163 LYS A N 1
ATOM 1276 C CA . LYS A 1 163 ? -19.388 4.837 5.473 1.00 67.12 163 LYS A CA 1
ATOM 1277 C C . LYS A 1 163 ? -18.000 4.604 4.904 1.00 67.12 163 LYS A C 1
ATOM 1279 O O . LYS A 1 163 ? -17.432 5.482 4.256 1.00 67.12 163 LYS A O 1
ATOM 1284 N N . ILE A 1 164 ? -17.513 3.387 5.110 1.00 74.81 164 ILE A N 1
ATOM 1285 C CA . ILE A 1 164 ? -16.338 2.865 4.429 1.00 74.81 164 ILE A CA 1
ATOM 1286 C C . ILE A 1 164 ? -16.652 2.668 2.947 1.00 74.81 164 ILE A C 1
ATOM 1288 O O . ILE A 1 164 ? -17.705 2.148 2.575 1.00 74.81 164 ILE A O 1
ATOM 1292 N N . VAL A 1 165 ? -15.749 3.146 2.102 1.00 79.00 165 VAL A N 1
ATOM 1293 C CA . VAL A 1 165 ? -15.783 2.949 0.659 1.00 79.00 165 VAL A CA 1
ATOM 1294 C C . VAL A 1 165 ? -14.666 1.982 0.323 1.00 79.00 165 VAL A C 1
ATOM 1296 O O . VAL A 1 165 ? -13.494 2.273 0.557 1.00 79.00 165 VAL A O 1
ATOM 1299 N N . GLN A 1 166 ? -15.029 0.834 -0.235 1.00 82.69 166 GLN A N 1
ATOM 1300 C CA . GLN A 1 166 ? -14.068 -0.013 -0.919 1.00 82.69 166 GLN A CA 1
ATOM 1301 C C . GLN A 1 166 ? -13.864 0.548 -2.326 1.00 82.69 166 GLN A C 1
ATOM 1303 O O . GLN A 1 166 ? -14.816 0.666 -3.103 1.00 82.69 166 GLN A O 1
ATOM 1308 N N . PHE A 1 167 ? -12.630 0.916 -2.658 1.00 76.00 167 PHE A N 1
ATOM 1309 C CA . PHE A 1 167 ? -12.289 1.296 -4.019 1.00 76.00 167 PHE A CA 1
ATOM 1310 C C . PHE A 1 167 ? -12.378 0.068 -4.931 1.00 76.00 167 PHE A C 1
ATOM 1312 O O . PHE A 1 167 ? -11.861 -0.998 -4.576 1.00 76.00 167 PHE A O 1
ATOM 1319 N N . PRO A 1 168 ? -13.035 0.188 -6.099 1.00 67.19 168 PRO A N 1
ATOM 1320 C CA . PRO A 1 168 ? -13.076 -0.903 -7.054 1.00 67.19 168 PRO A CA 1
ATOM 1321 C C . PRO A 1 168 ? -11.663 -1.182 -7.569 1.00 67.19 168 PRO A C 1
ATOM 1323 O O . PRO A 1 168 ? -10.881 -0.259 -7.802 1.00 67.19 168 PRO A O 1
ATOM 1326 N N . VAL A 1 169 ? -11.355 -2.457 -7.794 1.00 64.88 169 VAL A N 1
ATOM 1327 C CA . VAL A 1 169 ? -10.152 -2.831 -8.538 1.00 64.88 169 VAL A CA 1
ATOM 1328 C C . VAL A 1 169 ? -10.372 -2.410 -9.989 1.00 64.88 169 VAL A C 1
ATOM 1330 O O . VAL A 1 169 ? -11.252 -2.945 -10.666 1.00 64.88 169 VAL A O 1
ATOM 1333 N N . PHE A 1 170 ? -9.615 -1.423 -10.467 1.00 62.84 170 PHE A N 1
ATOM 1334 C CA . PHE A 1 170 ? -9.653 -1.066 -11.882 1.00 62.84 170 PHE A CA 1
ATOM 1335 C C . PHE A 1 170 ? -8.766 -2.029 -12.679 1.00 62.84 170 PHE A C 1
ATOM 1337 O O . PHE A 1 170 ? -7.633 -2.274 -12.265 1.00 62.84 170 PHE A O 1
ATOM 1344 N N . PRO A 1 171 ? -9.220 -2.535 -13.840 1.00 65.19 171 PRO A N 1
ATOM 1345 C CA . PRO A 1 171 ? -8.416 -3.386 -14.715 1.00 65.19 171 PRO A CA 1
ATOM 1346 C C . PRO A 1 171 ? -7.406 -2.541 -15.509 1.00 65.19 171 PRO A C 1
ATOM 1348 O O . PRO A 1 171 ? -7.405 -2.529 -16.738 1.00 65.19 171 PRO A O 1
ATOM 1351 N N . ILE A 1 172 ? -6.583 -1.763 -14.808 1.00 68.81 172 ILE A N 1
ATOM 1352 C CA . ILE A 1 172 ? -5.517 -0.963 -15.402 1.00 68.81 172 ILE A CA 1
ATOM 1353 C C . ILE A 1 172 ? -4.254 -1.806 -15.341 1.00 68.81 172 ILE A C 1
ATOM 1355 O O . ILE A 1 172 ? -3.767 -2.119 -14.258 1.00 68.81 172 ILE A O 1
ATOM 1359 N N . MET A 1 173 ? -3.715 -2.149 -16.505 1.00 70.06 173 MET A N 1
ATOM 1360 C CA . MET A 1 173 ? -2.384 -2.731 -16.613 1.00 70.06 173 MET A CA 1
ATOM 1361 C C . MET A 1 173 ? -1.428 -1.706 -17.224 1.00 70.06 173 MET A C 1
ATOM 1363 O O . MET A 1 173 ? -1.823 -0.987 -18.148 1.00 70.06 173 MET A O 1
ATOM 1367 N N . PRO A 1 174 ? -0.174 -1.628 -16.746 1.00 73.38 174 PRO A N 1
ATOM 1368 C CA . PRO A 1 174 ? 0.854 -0.876 -17.446 1.00 73.38 174 PRO A CA 1
ATOM 1369 C C . PRO A 1 174 ? 1.093 -1.469 -18.834 1.00 73.38 174 PRO A C 1
ATOM 1371 O O . PRO A 1 174 ? 0.838 -2.651 -19.070 1.00 73.38 174 PRO A O 1
ATOM 1374 N N . ASP A 1 175 ? 1.657 -0.666 -19.735 1.00 82.56 175 ASP A N 1
ATOM 1375 C CA . ASP A 1 175 ? 2.086 -1.170 -21.034 1.00 82.56 175 ASP A CA 1
ATOM 1376 C C . ASP A 1 175 ? 3.179 -2.242 -20.859 1.00 82.56 175 ASP A C 1
ATOM 1378 O O . ASP A 1 175 ? 4.336 -1.965 -20.528 1.00 82.56 175 ASP A O 1
ATOM 1382 N N . ILE A 1 176 ? 2.796 -3.496 -21.096 1.00 78.94 176 ILE A N 1
ATOM 1383 C CA . ILE A 1 176 ? 3.672 -4.663 -20.987 1.00 78.94 176 ILE A CA 1
ATOM 1384 C C . ILE A 1 176 ? 4.835 -4.617 -21.985 1.00 78.94 176 ILE A C 1
ATOM 1386 O O . ILE A 1 176 ? 5.825 -5.321 -21.801 1.00 78.94 176 ILE A O 1
ATOM 1390 N N . SER A 1 177 ? 4.774 -3.767 -23.019 1.00 83.12 177 SER A N 1
ATOM 1391 C CA . SER A 1 177 ? 5.856 -3.608 -23.992 1.00 83.12 177 SER A CA 1
ATOM 1392 C C . SER A 1 177 ? 7.177 -3.170 -23.342 1.00 83.12 177 SER A C 1
ATOM 1394 O O . SER A 1 177 ? 8.254 -3.494 -23.855 1.00 83.12 177 SER A O 1
ATOM 1396 N N . PHE A 1 178 ? 7.112 -2.515 -22.176 1.00 88.12 178 PHE A N 1
ATOM 1397 C CA . PHE A 1 178 ? 8.278 -2.115 -21.389 1.00 88.12 178 PHE A CA 1
ATOM 1398 C C . PHE A 1 178 ? 8.990 -3.283 -20.693 1.00 88.12 178 PHE A C 1
ATOM 1400 O O . PHE A 1 178 ? 10.154 -3.143 -20.310 1.00 88.12 178 PHE A O 1
ATOM 1407 N N . GLN A 1 179 ? 8.362 -4.458 -20.590 1.00 87.31 179 GLN A N 1
ATOM 1408 C CA . GLN A 1 179 ? 8.944 -5.647 -19.957 1.00 87.31 179 GLN A CA 1
ATOM 1409 C C . GLN A 1 179 ? 10.272 -6.061 -20.604 1.00 87.31 179 GLN A C 1
ATOM 1411 O O . GLN A 1 179 ? 11.203 -6.480 -19.914 1.00 87.31 179 GLN A O 1
ATOM 1416 N N . LYS A 1 180 ? 10.413 -5.882 -21.924 1.00 88.25 180 LYS A N 1
ATOM 1417 C CA . LYS A 1 180 ? 11.658 -6.174 -22.660 1.00 88.25 180 LYS A CA 1
ATOM 1418 C C . LYS A 1 180 ? 12.872 -5.378 -22.149 1.00 88.25 180 LYS A C 1
ATOM 1420 O O . LYS A 1 180 ? 14.008 -5.727 -22.455 1.00 88.25 180 LYS A O 1
ATOM 1425 N N . HIS A 1 181 ? 12.642 -4.326 -21.359 1.00 93.06 181 HIS A N 1
ATOM 1426 C CA . HIS A 1 181 ? 13.667 -3.489 -20.740 1.00 93.06 181 HIS A CA 1
ATOM 1427 C C . HIS A 1 181 ? 13.912 -3.811 -19.258 1.00 93.06 181 HIS A C 1
ATOM 1429 O O . HIS A 1 181 ? 14.623 -3.061 -18.592 1.00 93.06 181 HIS A O 1
ATOM 1435 N N . ILE A 1 182 ? 13.395 -4.924 -18.721 1.00 91.56 182 ILE A N 1
ATOM 1436 C CA . ILE A 1 182 ? 13.537 -5.275 -17.296 1.00 91.56 182 ILE A CA 1
ATOM 1437 C C . ILE A 1 182 ? 14.995 -5.269 -16.815 1.00 91.56 182 ILE A C 1
ATOM 1439 O O . ILE A 1 182 ? 15.284 -4.779 -15.728 1.00 91.56 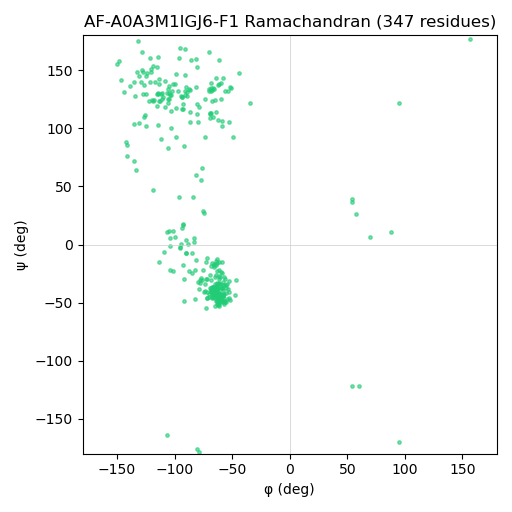182 ILE A O 1
ATOM 1443 N N . SER A 1 183 ? 15.946 -5.731 -17.635 1.00 91.69 183 SER A N 1
ATOM 1444 C CA . SER A 1 183 ? 17.375 -5.699 -17.291 1.00 91.69 183 SER A CA 1
ATOM 1445 C C . SER A 1 183 ? 17.912 -4.273 -17.154 1.00 91.69 183 SER A C 1
ATOM 1447 O O . SER A 1 183 ? 18.777 -4.021 -16.318 1.00 91.69 183 SER A O 1
ATOM 1449 N N . PHE A 1 184 ? 17.404 -3.333 -17.955 1.00 95.25 184 PHE A N 1
ATOM 1450 C CA . PHE A 1 184 ? 17.737 -1.916 -17.825 1.00 95.25 184 PHE A CA 1
ATOM 1451 C C . PHE A 1 184 ? 17.114 -1.328 -16.556 1.00 95.25 184 PHE A C 1
ATOM 1453 O O . PHE A 1 184 ? 17.831 -0.691 -15.790 1.00 95.25 184 PHE A O 1
ATOM 1460 N N . PHE A 1 185 ? 15.838 -1.621 -16.278 1.00 95.00 185 PHE A N 1
ATOM 1461 C CA . PHE A 1 185 ? 15.171 -1.194 -15.043 1.00 95.00 185 PHE A CA 1
ATOM 1462 C C . PHE A 1 185 ? 15.888 -1.706 -13.787 1.00 95.00 185 PHE A C 1
ATOM 1464 O O . PHE A 1 185 ? 16.154 -0.921 -12.883 1.00 95.00 185 PHE A O 1
ATOM 1471 N N . LYS A 1 186 ? 16.287 -2.985 -13.751 1.00 93.69 186 LYS A N 1
ATOM 1472 C CA . LYS A 1 186 ? 17.056 -3.568 -12.637 1.00 93.69 186 LYS A CA 1
ATOM 1473 C C . LYS A 1 186 ? 18.373 -2.835 -12.399 1.00 93.69 186 LYS A C 1
ATOM 1475 O O . LYS A 1 186 ? 18.680 -2.494 -11.269 1.00 93.69 186 LYS A O 1
ATOM 1480 N N . ARG A 1 187 ? 19.117 -2.522 -13.462 1.00 94.81 187 ARG A N 1
ATOM 1481 C CA . ARG A 1 187 ? 20.361 -1.742 -13.347 1.00 94.81 187 ARG A CA 1
ATOM 1482 C C . ARG A 1 187 ? 20.108 -0.301 -12.911 1.00 94.81 187 ARG A C 1
ATOM 1484 O O . ARG A 1 187 ? 20.883 0.246 -12.140 1.00 94.81 187 ARG A O 1
ATOM 1491 N N . ALA A 1 188 ? 19.045 0.321 -13.414 1.00 95.38 188 ALA A N 1
ATOM 1492 C CA . ALA A 1 188 ? 18.672 1.676 -13.033 1.00 95.38 188 ALA A CA 1
ATOM 1493 C C . ALA A 1 188 ? 18.158 1.755 -11.584 1.00 95.38 188 ALA A C 1
ATOM 1495 O O . ALA A 1 188 ? 18.318 2.797 -10.959 1.00 95.38 188 ALA A O 1
ATOM 1496 N N . LYS A 1 189 ? 17.600 0.675 -11.017 1.00 92.38 189 LYS A N 1
ATOM 1497 C CA . LYS A 1 189 ? 17.227 0.601 -9.592 1.00 92.38 189 LYS A CA 1
ATOM 1498 C C . LYS A 1 189 ? 18.429 0.882 -8.685 1.00 92.38 189 LYS A C 1
ATOM 1500 O O . LYS A 1 189 ? 18.300 1.657 -7.744 1.00 92.38 189 LYS A O 1
ATOM 1505 N N . ASP A 1 190 ? 19.589 0.322 -9.027 1.00 89.94 190 ASP A N 1
ATOM 1506 C CA . ASP A 1 190 ? 20.840 0.488 -8.273 1.00 89.94 190 ASP A CA 1
ATOM 1507 C C . ASP A 1 190 ? 21.620 1.760 -8.665 1.00 89.94 190 ASP A C 1
ATOM 1509 O O . ASP A 1 190 ? 22.599 2.128 -8.019 1.00 89.94 190 ASP A O 1
ATOM 1513 N N . GLY A 1 191 ? 21.170 2.464 -9.708 1.00 93.69 191 GLY A N 1
ATOM 1514 C CA . GLY A 1 191 ? 21.849 3.614 -10.294 1.00 93.69 191 GLY A CA 1
ATOM 1515 C C . GLY A 1 191 ? 22.726 3.230 -11.487 1.00 93.69 191 GLY A C 1
ATOM 1516 O O . GLY A 1 191 ? 23.663 2.441 -11.385 1.00 93.69 191 GLY A O 1
ATOM 1517 N N . ILE A 1 192 ? 22.451 3.834 -12.644 1.00 95.69 192 ILE A N 1
ATOM 1518 C CA . ILE A 1 192 ? 23.225 3.638 -13.875 1.00 95.69 192 ILE A CA 1
ATOM 1519 C C . ILE A 1 192 ? 23.917 4.948 -14.285 1.00 95.69 192 ILE A C 1
ATOM 1521 O O . ILE A 1 192 ? 23.248 5.975 -14.384 1.00 95.69 192 ILE A O 1
ATOM 1525 N N . PRO A 1 193 ? 25.236 4.963 -14.561 1.00 96.25 193 PRO A N 1
ATOM 1526 C CA . PRO A 1 193 ? 25.913 6.172 -15.028 1.00 96.25 193 PRO A CA 1
ATOM 1527 C C . PRO A 1 193 ? 25.300 6.727 -16.317 1.00 96.25 193 PRO A C 1
ATOM 1529 O O . PRO A 1 193 ? 24.941 5.959 -17.215 1.00 96.25 193 PRO A O 1
ATOM 1532 N N . LEU A 1 194 ? 25.247 8.056 -16.440 1.00 94.94 194 LEU A N 1
ATOM 1533 C CA . LEU A 1 194 ? 24.668 8.760 -17.595 1.00 94.94 194 LEU A CA 1
ATOM 1534 C C . LEU A 1 194 ? 25.229 8.267 -18.938 1.00 94.94 194 LEU A C 1
ATOM 1536 O O . LEU A 1 194 ? 24.468 7.927 -19.842 1.00 94.94 194 LEU A O 1
ATOM 1540 N N . ALA A 1 195 ? 26.556 8.145 -19.044 1.00 94.19 195 ALA A N 1
ATOM 1541 C CA . ALA A 1 195 ? 27.226 7.661 -20.253 1.00 94.19 195 ALA A CA 1
ATOM 1542 C C . ALA A 1 195 ? 26.820 6.224 -20.625 1.00 94.19 195 ALA A C 1
ATOM 1544 O O . ALA A 1 195 ? 26.715 5.885 -21.800 1.00 94.19 195 ALA A O 1
ATOM 1545 N N . THR A 1 196 ? 26.552 5.387 -19.623 1.00 95.44 196 THR A N 1
ATOM 1546 C CA . THR A 1 196 ? 26.148 3.991 -19.813 1.00 95.44 196 THR A CA 1
ATOM 1547 C C . THR A 1 196 ? 24.678 3.872 -20.216 1.00 95.44 196 THR A C 1
ATOM 1549 O O . THR A 1 196 ? 24.319 2.970 -20.972 1.00 95.44 196 THR A O 1
ATOM 1552 N N . ALA A 1 197 ? 23.817 4.767 -19.724 1.00 95.62 197 ALA A N 1
ATOM 1553 C CA . ALA A 1 197 ? 22.403 4.807 -20.087 1.00 95.62 197 ALA A CA 1
ATOM 1554 C C . ALA A 1 197 ? 22.158 5.446 -21.464 1.00 95.62 197 ALA A C 1
ATOM 1556 O O . ALA A 1 197 ? 21.223 5.049 -22.158 1.00 95.62 197 ALA A O 1
ATOM 1557 N N . ALA A 1 198 ? 23.001 6.399 -21.879 1.00 95.69 198 ALA A N 1
ATOM 1558 C CA . ALA A 1 198 ? 22.791 7.214 -23.075 1.00 95.69 198 ALA A CA 1
ATOM 1559 C C . ALA A 1 198 ? 22.514 6.413 -24.367 1.00 95.69 198 ALA A C 1
ATOM 1561 O O . ALA A 1 198 ? 21.536 6.741 -25.036 1.00 95.69 198 ALA A O 1
ATOM 1562 N N . PRO A 1 199 ? 23.250 5.334 -24.715 1.00 96.88 199 PRO A N 1
ATOM 1563 C CA . PRO A 1 199 ? 22.949 4.556 -25.922 1.00 96.88 199 PRO A CA 1
ATOM 1564 C C . PRO A 1 199 ? 21.572 3.880 -25.879 1.00 96.88 199 PRO A C 1
ATOM 1566 O O . PRO A 1 199 ? 20.912 3.731 -26.906 1.00 96.88 199 PRO A O 1
ATOM 1569 N N . VAL A 1 200 ? 21.126 3.469 -24.686 1.00 96.25 200 VAL A N 1
ATOM 1570 C CA . VAL A 1 200 ? 19.807 2.850 -24.493 1.00 96.25 200 VAL A CA 1
ATOM 1571 C C . VAL A 1 200 ? 18.714 3.902 -24.632 1.00 96.25 200 VAL A C 1
ATOM 1573 O O . VAL A 1 200 ? 17.761 3.672 -25.367 1.00 96.25 200 VAL A O 1
ATOM 1576 N N . LEU A 1 201 ? 18.876 5.064 -23.995 1.00 96.44 201 LEU A N 1
ATOM 1577 C CA . LEU A 1 201 ? 17.912 6.167 -24.064 1.00 96.44 201 LEU A CA 1
ATOM 1578 C C . LEU A 1 201 ? 17.847 6.806 -25.456 1.00 96.44 201 LEU A C 1
ATOM 1580 O O . LEU A 1 201 ? 16.784 7.237 -25.877 1.00 96.44 201 LEU A O 1
ATOM 1584 N N . GLN A 1 202 ? 18.947 6.818 -26.212 1.00 96.75 202 GLN A N 1
ATOM 1585 C CA . GLN A 1 202 ? 18.927 7.254 -27.610 1.00 96.75 202 GLN A CA 1
ATOM 1586 C C . GLN A 1 202 ? 18.078 6.317 -28.479 1.00 96.75 202 GLN A C 1
ATOM 1588 O O . GLN A 1 202 ? 17.393 6.768 -29.395 1.00 96.75 202 GLN A O 1
ATOM 1593 N N . LYS A 1 203 ? 18.129 5.010 -28.201 1.00 97.19 203 LYS A N 1
ATOM 1594 C CA . LYS A 1 203 ? 17.347 4.000 -28.920 1.00 97.19 203 LYS A CA 1
ATOM 1595 C C . LYS A 1 203 ? 15.888 3.932 -28.448 1.00 97.19 203 LYS A C 1
ATOM 1597 O O . LYS A 1 203 ? 15.022 3.618 -29.256 1.00 97.19 203 LYS A O 1
ATOM 1602 N N . PHE A 1 204 ? 15.645 4.201 -27.167 1.00 96.44 204 PHE A N 1
ATOM 1603 C CA . PHE A 1 204 ? 14.350 4.102 -26.487 1.00 96.44 204 PHE A CA 1
ATOM 1604 C C . PHE A 1 204 ? 14.123 5.340 -25.598 1.00 96.44 204 PHE A C 1
ATOM 1606 O O . PHE A 1 204 ? 14.250 5.255 -24.368 1.00 96.44 204 PHE A O 1
ATOM 1613 N N . PRO A 1 205 ? 13.855 6.516 -26.194 1.00 95.81 205 PRO A N 1
ATOM 1614 C CA . PRO A 1 205 ? 13.720 7.776 -25.460 1.00 95.81 205 PRO A CA 1
ATOM 1615 C C . PRO A 1 205 ? 12.576 7.760 -24.445 1.00 95.81 205 PRO A C 1
ATOM 1617 O O . PRO A 1 205 ? 12.657 8.427 -23.419 1.00 95.81 205 PRO A O 1
ATOM 1620 N N . GLU A 1 206 ? 11.537 6.959 -24.672 1.00 94.62 206 GLU A N 1
ATOM 1621 C CA . GLU A 1 206 ? 10.408 6.771 -23.763 1.00 94.62 206 GLU A CA 1
ATOM 1622 C C . GLU A 1 206 ? 10.815 6.237 -22.379 1.00 94.62 206 GLU A C 1
ATOM 1624 O O . GLU A 1 206 ? 10.120 6.481 -21.394 1.00 94.62 206 GLU A O 1
ATOM 1629 N N . LEU A 1 207 ? 11.968 5.567 -22.257 1.00 95.81 207 LEU A N 1
ATOM 1630 C CA . LEU A 1 207 ? 12.444 5.073 -20.963 1.00 95.81 207 LEU A CA 1
ATOM 1631 C C . LEU A 1 207 ? 12.791 6.207 -19.991 1.00 95.81 207 LEU A C 1
ATOM 1633 O O . LEU A 1 207 ? 12.807 5.981 -18.782 1.00 95.81 207 LEU A O 1
ATOM 1637 N N . GLN A 1 208 ? 13.012 7.429 -20.490 1.00 94.81 208 GLN A N 1
ATOM 1638 C CA . GLN A 1 208 ? 13.298 8.598 -19.657 1.00 94.81 208 GLN A CA 1
ATOM 1639 C C . GLN A 1 208 ? 12.159 8.932 -18.681 1.00 94.81 208 GLN A C 1
ATOM 1641 O O . GLN A 1 208 ? 12.428 9.456 -17.606 1.00 94.81 208 GLN A O 1
ATOM 1646 N N . TYR A 1 209 ? 10.904 8.596 -19.013 1.00 93.88 209 TYR A N 1
ATOM 1647 C CA . TYR A 1 209 ? 9.741 8.879 -18.157 1.00 93.88 209 TYR A CA 1
ATOM 1648 C C . TYR A 1 209 ? 9.758 8.100 -16.836 1.00 93.88 209 TYR A C 1
ATOM 1650 O O . TYR A 1 209 ? 9.053 8.454 -15.893 1.00 93.88 209 TYR A O 1
ATOM 1658 N N . PHE A 1 210 ? 10.575 7.051 -16.755 1.00 95.44 210 PHE A N 1
ATOM 1659 C CA . PHE A 1 210 ? 10.699 6.176 -15.592 1.00 95.44 210 PHE A CA 1
ATOM 1660 C C . PHE A 1 210 ? 11.969 6.434 -14.780 1.00 95.44 210 PHE A C 1
ATOM 1662 O O . PHE A 1 210 ? 12.282 5.681 -13.853 1.00 95.44 210 PHE A O 1
ATOM 1669 N N . LEU A 1 211 ? 12.728 7.465 -15.151 1.00 95.06 211 LEU A N 1
ATOM 1670 C CA . LEU A 1 211 ? 14.024 7.774 -14.576 1.00 95.06 211 LEU A CA 1
ATOM 1671 C C . LEU A 1 211 ? 14.029 9.168 -13.962 1.00 95.06 211 LEU A C 1
ATOM 1673 O O . LEU A 1 211 ? 13.375 10.091 -14.440 1.00 95.06 211 LEU A O 1
ATOM 1677 N N . LYS A 1 212 ? 14.861 9.324 -12.942 1.00 93.19 212 LYS A N 1
ATOM 1678 C CA . LYS A 1 212 ? 15.292 10.605 -12.394 1.00 93.19 212 LYS A CA 1
ATOM 1679 C C . LYS A 1 212 ? 16.812 10.669 -12.413 1.00 93.19 212 LYS A C 1
ATOM 1681 O O . LYS A 1 212 ? 17.492 9.651 -12.272 1.00 93.19 212 LYS A O 1
ATOM 1686 N N . MET A 1 213 ? 17.352 11.863 -12.607 1.00 91.38 213 MET A N 1
ATOM 1687 C CA . MET A 1 213 ? 18.792 12.095 -12.559 1.00 91.38 213 MET A CA 1
ATOM 1688 C C . MET A 1 213 ? 19.206 12.436 -11.129 1.00 91.38 213 MET A C 1
ATOM 1690 O O . MET A 1 213 ? 18.590 13.280 -10.482 1.00 91.38 213 MET A O 1
ATOM 1694 N N . THR A 1 214 ? 20.248 11.779 -10.637 1.00 87.62 214 THR A N 1
ATOM 1695 C CA . THR A 1 214 ? 20.802 12.024 -9.304 1.00 87.62 214 THR A CA 1
ATOM 1696 C C . THR A 1 214 ? 21.903 13.086 -9.356 1.00 87.62 214 THR A C 1
ATOM 1698 O O . THR A 1 214 ? 22.428 13.427 -10.420 1.00 87.62 214 THR A O 1
ATOM 1701 N N . LYS A 1 215 ? 22.316 13.576 -8.181 1.00 83.94 215 LYS A N 1
ATOM 1702 C CA . LYS A 1 215 ? 23.456 14.502 -8.048 1.00 83.94 215 LYS A CA 1
ATOM 1703 C C . LYS A 1 215 ? 24.797 13.879 -8.466 1.00 83.94 215 LYS A C 1
ATOM 1705 O O . LYS A 1 215 ? 25.737 14.610 -8.746 1.00 83.94 215 LYS A O 1
ATOM 1710 N N . GLU A 1 216 ? 24.880 12.553 -8.538 1.00 87.00 216 GLU A N 1
ATOM 1711 C CA . GLU A 1 216 ? 26.098 11.792 -8.849 1.00 87.00 216 GLU A CA 1
ATOM 1712 C C . GLU A 1 216 ? 26.242 11.484 -10.348 1.00 87.00 216 GLU A C 1
ATOM 1714 O O . GLU A 1 216 ? 26.999 10.597 -10.735 1.00 87.00 216 GLU A O 1
ATOM 1719 N N . ALA A 1 217 ? 25.502 12.190 -11.212 1.00 90.81 217 ALA A N 1
ATOM 1720 C CA . ALA A 1 217 ? 25.468 11.928 -12.652 1.00 90.81 217 ALA A CA 1
ATOM 1721 C C . ALA A 1 217 ? 25.116 10.460 -12.984 1.00 90.81 217 ALA A C 1
ATOM 1723 O O . ALA A 1 217 ? 25.621 9.863 -13.946 1.00 90.81 217 ALA A O 1
ATOM 1724 N N . THR A 1 218 ? 24.181 9.897 -12.217 1.00 94.94 218 THR A N 1
ATOM 1725 C CA . THR A 1 218 ? 23.531 8.615 -12.503 1.00 94.94 218 THR A CA 1
ATOM 1726 C C . THR A 1 218 ? 22.039 8.814 -12.764 1.00 94.94 218 THR A C 1
ATOM 1728 O O . THR A 1 218 ? 21.425 9.759 -12.267 1.00 94.94 218 THR A O 1
ATOM 1731 N N . TYR A 1 219 ? 21.443 7.921 -13.550 1.00 96.06 219 TYR A N 1
ATOM 1732 C CA . TYR A 1 219 ? 19.997 7.745 -13.592 1.00 96.06 219 TYR A CA 1
ATOM 1733 C C . TYR A 1 219 ? 19.581 6.699 -12.566 1.00 96.06 219 TYR A C 1
ATOM 1735 O O . TYR A 1 219 ? 20.188 5.630 -12.481 1.00 96.06 219 TYR A O 1
ATOM 1743 N N . GLN A 1 220 ? 18.515 6.996 -11.834 1.00 95.00 220 GLN A N 1
ATOM 1744 C CA . GLN A 1 220 ? 17.809 6.054 -10.974 1.00 95.00 220 GLN A CA 1
ATOM 1745 C C . GLN A 1 220 ? 16.351 5.941 -11.396 1.00 95.00 220 GLN A C 1
ATOM 1747 O O . GLN A 1 220 ? 15.831 6.835 -12.061 1.00 95.00 220 GLN A O 1
ATOM 1752 N N . LEU A 1 221 ? 15.676 4.862 -11.000 1.00 95.06 221 LEU A N 1
ATOM 1753 C CA . LEU A 1 221 ? 14.228 4.784 -11.178 1.00 95.06 221 LEU A CA 1
ATOM 1754 C C . LEU A 1 221 ? 13.537 5.881 -10.368 1.00 95.06 221 LEU A C 1
ATOM 1756 O O . LEU A 1 221 ? 13.869 6.099 -9.201 1.00 95.06 221 LEU A O 1
ATOM 1760 N N . ASN A 1 222 ? 12.544 6.524 -10.972 1.00 91.25 222 ASN A N 1
ATOM 1761 C CA . ASN A 1 222 ? 11.540 7.266 -10.218 1.00 91.25 222 ASN A CA 1
ATOM 1762 C C . ASN A 1 222 ? 10.466 6.316 -9.659 1.00 91.25 222 ASN A C 1
ATOM 1764 O O . ASN A 1 222 ? 10.557 5.090 -9.807 1.00 91.25 222 ASN A O 1
ATOM 1768 N N . TYR A 1 223 ? 9.432 6.860 -9.010 1.00 87.88 223 TYR A N 1
ATOM 1769 C CA . TYR A 1 223 ? 8.344 6.042 -8.465 1.00 87.88 223 TYR A CA 1
ATOM 1770 C C . TYR A 1 223 ? 7.615 5.232 -9.555 1.00 87.88 223 TYR A C 1
ATOM 1772 O O . TYR A 1 223 ? 7.304 4.066 -9.326 1.00 87.88 223 TYR A O 1
ATOM 1780 N N . ALA A 1 224 ? 7.415 5.788 -10.757 1.00 90.12 224 ALA A N 1
ATOM 1781 C CA . ALA A 1 224 ? 6.753 5.091 -11.862 1.00 90.12 224 ALA A CA 1
ATOM 1782 C C . ALA A 1 224 ? 7.592 3.911 -12.381 1.00 90.12 224 ALA A C 1
ATOM 1784 O O . ALA A 1 224 ? 7.078 2.804 -12.532 1.00 90.12 224 ALA A O 1
ATOM 1785 N N . GLY A 1 225 ? 8.897 4.117 -12.589 1.00 93.62 225 GLY A N 1
ATOM 1786 C CA . GLY A 1 225 ? 9.822 3.052 -12.979 1.00 93.62 225 GLY A CA 1
ATOM 1787 C C . GLY A 1 225 ? 9.957 1.965 -11.919 1.00 93.62 225 GLY A C 1
ATOM 1788 O O . GLY A 1 225 ? 10.018 0.781 -12.243 1.00 93.62 225 GLY A O 1
ATOM 1789 N N . THR A 1 226 ? 9.953 2.360 -10.645 1.00 92.19 226 THR A N 1
ATOM 1790 C CA . THR A 1 226 ? 9.999 1.435 -9.505 1.00 92.19 226 THR A CA 1
ATOM 1791 C C . THR A 1 226 ? 8.758 0.547 -9.468 1.00 92.19 226 THR A C 1
ATOM 1793 O O . THR A 1 226 ? 8.874 -0.671 -9.381 1.00 92.19 226 THR A O 1
ATOM 1796 N N . LEU A 1 227 ? 7.573 1.148 -9.586 1.00 89.50 227 LEU A N 1
ATOM 1797 C CA . LEU A 1 227 ? 6.292 0.446 -9.611 1.00 89.50 227 LEU A CA 1
ATOM 1798 C C . LEU A 1 227 ? 6.200 -0.537 -10.782 1.00 89.50 227 LEU A C 1
ATOM 1800 O O . LEU A 1 227 ? 5.781 -1.679 -10.607 1.00 89.50 227 LEU A O 1
ATOM 1804 N N . LEU A 1 228 ? 6.641 -0.103 -11.964 1.00 90.62 228 LEU A N 1
ATOM 1805 C CA . LEU A 1 228 ? 6.659 -0.932 -13.161 1.00 90.62 228 LEU A CA 1
ATOM 1806 C C . LEU A 1 228 ? 7.584 -2.147 -13.002 1.00 90.62 228 LEU A C 1
ATOM 1808 O O . LEU A 1 228 ? 7.209 -3.259 -13.369 1.00 90.62 228 LEU A O 1
ATOM 1812 N N . LEU A 1 229 ? 8.768 -1.953 -12.409 1.00 91.50 229 LEU A N 1
ATOM 1813 C CA . LEU A 1 229 ? 9.688 -3.049 -12.113 1.00 91.50 229 LEU A CA 1
ATOM 1814 C C . LEU A 1 229 ? 9.063 -4.066 -11.146 1.00 91.50 229 LEU A C 1
ATOM 1816 O O . LEU A 1 229 ? 9.121 -5.259 -11.430 1.00 91.50 229 LEU A O 1
ATOM 1820 N N . TYR A 1 230 ? 8.419 -3.610 -10.066 1.00 88.50 230 TYR A N 1
ATOM 1821 C CA . TYR A 1 230 ? 7.720 -4.502 -9.133 1.00 88.50 230 TYR A CA 1
ATOM 1822 C C . TYR A 1 230 ? 6.615 -5.310 -9.816 1.00 88.50 230 TYR A C 1
ATOM 1824 O O . TYR A 1 230 ? 6.510 -6.512 -9.589 1.00 88.50 230 TYR A O 1
ATOM 1832 N N . LEU A 1 231 ? 5.817 -4.679 -10.682 1.00 84.25 231 LEU A N 1
ATOM 1833 C CA . LEU A 1 231 ? 4.777 -5.382 -11.434 1.00 84.25 231 LEU A CA 1
ATOM 1834 C C . LEU A 1 231 ? 5.365 -6.465 -12.334 1.00 84.25 231 LEU A C 1
ATOM 1836 O O . LEU A 1 231 ? 4.842 -7.574 -12.371 1.00 84.25 231 LEU A O 1
ATOM 1840 N N . PHE A 1 232 ? 6.475 -6.183 -13.020 1.00 85.06 232 PHE A N 1
ATOM 1841 C CA . PHE A 1 232 ? 7.132 -7.192 -13.844 1.00 85.06 232 PHE A CA 1
ATOM 1842 C C . PHE A 1 232 ? 7.736 -8.337 -13.023 1.00 85.06 232 PHE A C 1
ATOM 1844 O O . PHE A 1 232 ? 7.720 -9.484 -13.467 1.00 85.06 232 PHE A O 1
ATOM 1851 N N . GLU A 1 233 ? 8.279 -8.052 -11.842 1.00 82.50 233 GLU A N 1
ATOM 1852 C CA . GLU A 1 233 ? 8.827 -9.083 -10.957 1.00 82.50 233 GLU A CA 1
ATOM 1853 C C . GLU A 1 233 ? 7.729 -9.976 -10.362 1.00 82.50 233 GLU A C 1
ATOM 1855 O O . GLU A 1 233 ? 7.912 -11.190 -10.283 1.00 82.50 233 GLU A O 1
ATOM 1860 N N . GLU A 1 234 ? 6.572 -9.407 -10.034 1.00 70.44 234 GLU A N 1
ATOM 1861 C CA . GLU A 1 234 ? 5.410 -10.139 -9.525 1.00 70.44 234 GLU A CA 1
ATOM 1862 C C . GLU A 1 234 ? 4.702 -10.965 -10.614 1.00 70.44 234 GLU A C 1
ATOM 1864 O O . GLU A 1 234 ? 4.571 -12.179 -10.468 1.00 70.44 234 GLU A O 1
ATOM 1869 N N . GLU A 1 235 ? 4.302 -10.349 -11.733 1.00 62.59 235 GLU A N 1
ATOM 1870 C CA . GLU A 1 235 ? 3.539 -11.008 -12.812 1.00 62.59 235 GLU A CA 1
ATOM 1871 C C . GLU A 1 235 ? 4.324 -12.139 -13.496 1.00 62.59 235 GLU A C 1
ATOM 1873 O O . GLU A 1 235 ? 3.759 -13.163 -13.887 1.00 62.59 235 GLU A O 1
ATOM 1878 N N . PHE A 1 236 ? 5.645 -11.981 -13.639 1.00 55.47 236 PHE A N 1
AT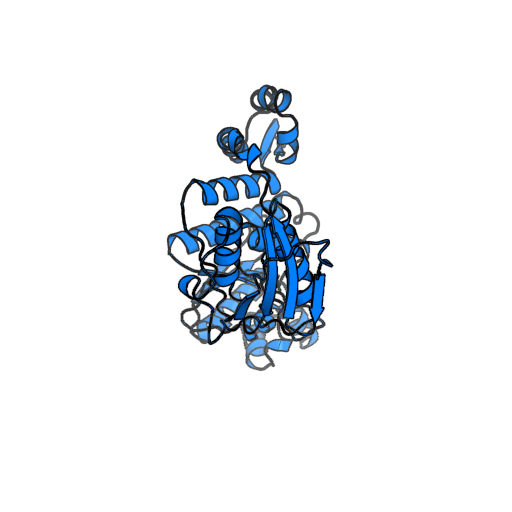OM 1879 C CA . PHE A 1 236 ? 6.467 -12.901 -14.434 1.00 55.47 236 PHE A CA 1
ATOM 1880 C C . PHE A 1 236 ? 7.478 -13.708 -13.614 1.00 55.47 236 PHE A C 1
ATOM 1882 O O . PHE A 1 236 ? 8.007 -14.698 -14.121 1.00 55.47 236 PHE A O 1
ATOM 1889 N N . GLY A 1 237 ? 7.758 -13.317 -12.366 1.00 48.00 237 GLY A N 1
ATOM 1890 C CA . GLY A 1 237 ? 8.702 -14.016 -11.490 1.00 48.00 237 GLY A CA 1
ATOM 1891 C C . GLY A 1 237 ? 8.062 -15.088 -10.607 1.00 48.00 237 GLY A C 1
ATOM 1892 O O . GLY A 1 237 ? 8.717 -16.082 -10.292 1.00 48.00 237 GLY A O 1
ATOM 1893 N N . LYS A 1 238 ? 6.789 -14.927 -10.220 1.00 48.66 238 LYS A N 1
ATOM 1894 C CA . LYS A 1 238 ? 6.081 -15.843 -9.313 1.00 48.66 238 LYS A CA 1
ATOM 1895 C C . LYS A 1 238 ? 4.624 -15.993 -9.766 1.00 48.66 238 LYS A C 1
ATOM 1897 O O . LYS A 1 238 ? 3.751 -15.278 -9.294 1.00 48.66 238 LYS A O 1
ATOM 1902 N N . ARG A 1 239 ? 4.336 -16.943 -10.671 1.00 38.00 239 ARG A N 1
ATOM 1903 C CA . ARG A 1 239 ? 2.951 -17.305 -11.040 1.00 38.00 239 ARG A CA 1
ATOM 1904 C C . ARG A 1 239 ? 2.146 -17.617 -9.774 1.00 38.00 239 ARG A C 1
ATOM 1906 O O . ARG A 1 239 ? 2.293 -18.692 -9.196 1.00 38.00 239 ARG A O 1
ATOM 1913 N N . ARG A 1 240 ? 1.268 -16.704 -9.376 1.00 44.59 240 ARG A N 1
ATOM 1914 C CA . ARG A 1 240 ? 0.133 -16.998 -8.506 1.00 44.59 240 ARG A CA 1
ATOM 1915 C C . ARG A 1 240 ? -1.120 -16.659 -9.285 1.00 44.59 240 ARG A C 1
ATOM 1917 O O . ARG A 1 240 ? -1.269 -15.532 -9.747 1.00 44.59 240 ARG A O 1
ATOM 1924 N N . GLU A 1 241 ? -2.012 -17.631 -9.427 1.00 41.31 241 GLU A N 1
ATOM 1925 C CA . GLU A 1 241 ? -3.411 -17.332 -9.713 1.00 41.31 241 GLU A CA 1
ATOM 1926 C C . GLU A 1 241 ? -3.902 -16.465 -8.553 1.00 41.31 241 GLU A C 1
ATOM 1928 O O . GLU A 1 241 ? -4.085 -16.946 -7.436 1.00 41.31 241 GLU A O 1
ATOM 1933 N N . ARG A 1 242 ? -3.998 -15.151 -8.771 1.00 44.44 242 ARG A N 1
ATOM 1934 C CA . ARG A 1 242 ? -4.562 -14.244 -7.774 1.00 44.44 242 ARG A CA 1
ATOM 1935 C C . ARG A 1 242 ? -6.065 -14.481 -7.768 1.00 44.44 242 ARG A C 1
ATOM 1937 O O . ARG A 1 242 ? -6.800 -13.892 -8.557 1.00 44.44 242 ARG A O 1
ATOM 1944 N N . THR A 1 243 ? -6.526 -15.373 -6.900 1.00 36.16 243 THR A N 1
ATOM 1945 C CA . THR A 1 243 ? -7.944 -15.463 -6.581 1.00 36.16 243 THR A CA 1
ATOM 1946 C C . THR A 1 243 ? -8.321 -14.213 -5.800 1.00 36.16 243 THR A C 1
ATOM 1948 O O . THR A 1 243 ? -7.921 -14.006 -4.657 1.00 36.16 243 THR A O 1
ATOM 1951 N N . PHE A 1 244 ? -9.081 -13.335 -6.450 1.00 37.91 244 PHE A N 1
ATOM 1952 C CA . PHE A 1 244 ? -9.783 -12.263 -5.767 1.00 37.91 244 PHE A CA 1
ATOM 1953 C C . PHE A 1 244 ? -10.722 -12.910 -4.741 1.00 37.91 244 PHE A C 1
ATOM 1955 O O . PHE A 1 244 ? -11.730 -13.514 -5.106 1.00 37.91 244 PHE A O 1
ATOM 1962 N N . HIS A 1 245 ? -10.372 -12.821 -3.460 1.00 38.81 245 HIS A N 1
ATOM 1963 C CA . HIS A 1 245 ? -11.235 -13.221 -2.356 1.00 38.81 245 HIS A CA 1
ATOM 1964 C C . HIS A 1 245 ? -11.777 -11.959 -1.683 1.00 38.81 245 HIS A C 1
ATOM 1966 O O . HIS A 1 245 ? -11.221 -11.491 -0.687 1.00 38.81 245 HIS A O 1
ATOM 1972 N N . PRO A 1 246 ? -12.858 -11.357 -2.209 1.00 38.00 246 PRO A N 1
ATOM 1973 C CA . PRO A 1 246 ? -13.552 -10.332 -1.462 1.00 38.00 246 PRO A CA 1
ATOM 1974 C C . PRO A 1 246 ? -14.177 -11.043 -0.252 1.00 38.00 246 PRO A C 1
ATOM 1976 O O . PRO A 1 246 ? -15.083 -11.865 -0.384 1.00 38.00 246 PRO A O 1
ATOM 1979 N N . ARG A 1 247 ? -13.641 -10.784 0.949 1.00 38.25 247 ARG A N 1
ATOM 1980 C CA . ARG A 1 247 ? -14.233 -11.273 2.211 1.00 38.25 247 ARG A CA 1
ATOM 1981 C C . ARG A 1 247 ? -15.615 -10.674 2.471 1.00 38.25 247 ARG A C 1
ATOM 1983 O O . ARG A 1 247 ? -16.386 -11.232 3.246 1.00 38.25 247 ARG A O 1
ATOM 1990 N N . GLU A 1 248 ? -15.988 -9.626 1.749 1.00 35.97 248 GLU A N 1
ATOM 1991 C CA . GLU A 1 248 ? -17.389 -9.415 1.438 1.00 35.97 248 GLU A CA 1
ATOM 1992 C C . GLU A 1 248 ? -17.739 -10.342 0.280 1.00 35.97 248 GLU A C 1
ATOM 1994 O O . GLU A 1 248 ? -17.416 -10.052 -0.872 1.00 35.97 248 GLU A O 1
ATOM 1999 N N . LYS A 1 249 ? -18.466 -11.438 0.562 1.00 33.81 249 LYS A N 1
ATOM 2000 C CA . LYS A 1 249 ? -19.429 -11.950 -0.423 1.00 33.81 249 LYS A CA 1
ATOM 2001 C C . LYS A 1 249 ? -19.985 -10.721 -1.110 1.00 33.81 249 LYS A C 1
ATOM 2003 O O . LYS A 1 249 ? -20.503 -9.858 -0.403 1.00 33.81 249 LYS A O 1
ATOM 2008 N N . ALA A 1 250 ? -19.835 -10.633 -2.425 1.00 38.81 250 ALA A N 1
ATOM 2009 C CA . ALA A 1 250 ? -20.528 -9.650 -3.217 1.00 38.81 250 ALA A CA 1
ATOM 2010 C C . ALA A 1 250 ? -22.006 -9.722 -2.811 1.00 38.81 250 ALA A C 1
ATOM 2012 O O . ALA A 1 250 ? -22.778 -10.504 -3.352 1.00 38.81 250 ALA A O 1
ATOM 2013 N N . ALA A 1 251 ? -22.421 -8.907 -1.841 1.00 37.09 251 ALA A N 1
ATOM 2014 C CA . ALA A 1 251 ? -23.822 -8.732 -1.501 1.00 37.09 251 ALA A CA 1
ATOM 2015 C C . ALA A 1 251 ? -24.555 -8.133 -2.715 1.00 37.09 251 ALA A C 1
ATOM 2017 O O . ALA A 1 251 ? -25.781 -8.144 -2.784 1.00 37.09 251 ALA A O 1
ATOM 2018 N N . PHE A 1 252 ? -23.778 -7.654 -3.693 1.00 41.34 252 PHE A N 1
ATOM 2019 C CA . PHE A 1 252 ? -24.205 -7.212 -5.002 1.00 41.34 252 PHE A CA 1
ATOM 2020 C C . PHE A 1 252 ? -24.403 -8.321 -6.037 1.00 41.34 252 PHE A C 1
ATOM 2022 O O . PHE A 1 252 ? -25.173 -8.089 -6.957 1.00 41.34 252 PHE A O 1
ATOM 2029 N N . LEU A 1 253 ? -23.800 -9.506 -5.901 1.00 45.72 253 LEU A N 1
ATOM 2030 C CA . LEU A 1 253 ? -23.929 -10.597 -6.873 1.00 45.72 253 LEU A CA 1
ATOM 2031 C C . LEU A 1 253 ? -24.024 -11.930 -6.131 1.00 45.72 253 LEU A C 1
ATOM 2033 O O . LEU A 1 253 ? -23.058 -12.685 -6.042 1.00 45.72 253 LEU A O 1
ATOM 2037 N N . ALA A 1 254 ? -25.195 -12.210 -5.560 1.00 47.94 254 ALA A N 1
ATOM 2038 C CA . ALA A 1 254 ? -25.498 -13.578 -5.166 1.00 47.94 254 ALA A CA 1
ATOM 2039 C C . ALA A 1 254 ? -25.437 -14.442 -6.429 1.00 47.94 254 ALA A C 1
ATOM 2041 O O . ALA A 1 254 ? -26.120 -14.118 -7.403 1.00 47.94 254 ALA A O 1
ATOM 2042 N N . GLU A 1 255 ? -24.632 -15.509 -6.421 1.00 51.09 255 GLU A N 1
ATOM 2043 C CA . GLU A 1 255 ? -24.689 -16.478 -7.512 1.00 51.09 255 GLU A CA 1
ATOM 2044 C C . GLU A 1 255 ? -26.152 -16.904 -7.720 1.00 51.09 255 GLU A C 1
ATOM 2046 O O . GLU A 1 255 ? -26.870 -17.132 -6.733 1.00 51.09 255 GLU A O 1
ATOM 2051 N N . PRO A 1 256 ? -26.624 -16.960 -8.976 1.00 54.78 256 PRO A N 1
ATOM 2052 C CA . PRO A 1 256 ? -27.966 -17.406 -9.286 1.00 54.78 256 PRO A CA 1
ATOM 2053 C C . PRO A 1 256 ? -28.218 -18.758 -8.632 1.00 54.78 256 PRO A C 1
ATOM 2055 O O . PRO A 1 256 ? -27.372 -19.651 -8.687 1.00 54.78 256 PRO A O 1
ATOM 2058 N N . LYS A 1 257 ? -29.394 -18.918 -8.020 1.00 59.12 257 LYS A N 1
ATOM 2059 C CA . LYS A 1 257 ? -29.786 -20.194 -7.403 1.00 59.12 257 LYS A CA 1
ATOM 2060 C C . LYS A 1 257 ? -29.850 -21.327 -8.428 1.00 59.12 257 LYS A C 1
ATOM 2062 O O . LYS A 1 257 ? -29.608 -22.477 -8.078 1.00 59.12 257 LYS A O 1
ATOM 2067 N N . GLU A 1 258 ? -30.165 -20.985 -9.673 1.00 60.62 258 GLU A N 1
ATOM 2068 C CA . GLU A 1 258 ? -30.192 -21.883 -10.819 1.00 60.62 258 GLU A CA 1
ATOM 2069 C C . GLU A 1 258 ? -29.512 -21.188 -12.001 1.00 60.62 258 GLU A C 1
ATOM 2071 O O . GLU A 1 258 ? -29.675 -19.984 -12.191 1.00 60.62 258 GLU A O 1
ATOM 2076 N N . LYS A 1 259 ? -28.727 -21.951 -12.765 1.00 70.62 259 LYS A N 1
ATOM 2077 C CA . LYS A 1 259 ? -28.065 -21.508 -13.994 1.00 70.62 259 LYS A CA 1
ATOM 2078 C C . LYS A 1 259 ? -28.367 -22.477 -15.121 1.00 70.62 259 LYS A C 1
ATOM 2080 O O . LYS A 1 259 ? -28.484 -23.686 -14.899 1.00 70.62 259 LYS A O 1
ATOM 2085 N N . ASN A 1 260 ? -28.383 -21.958 -16.342 1.00 67.94 260 ASN A N 1
ATOM 2086 C CA . ASN A 1 260 ? -28.526 -22.793 -17.526 1.00 67.94 260 ASN A CA 1
ATOM 2087 C C . ASN A 1 260 ? -27.304 -23.689 -17.708 1.00 67.94 260 ASN A C 1
ATOM 2089 O O . ASN A 1 260 ? -26.161 -23.241 -17.625 1.00 67.94 260 ASN A O 1
ATOM 2093 N N . LYS A 1 261 ? -27.553 -24.966 -18.006 1.00 63.50 261 LYS A N 1
ATOM 2094 C CA . LYS A 1 261 ? -26.518 -25.866 -18.520 1.00 63.50 261 LYS A CA 1
ATOM 2095 C C . LYS A 1 261 ? -26.540 -25.791 -20.037 1.00 63.50 261 LYS A C 1
ATOM 2097 O O . LYS A 1 261 ? -27.601 -25.920 -20.638 1.00 63.50 261 LYS A O 1
ATOM 2102 N N . LEU A 1 262 ? -25.383 -25.637 -20.666 1.00 60.22 262 LEU A N 1
ATOM 2103 C CA . LEU A 1 262 ? -25.281 -25.482 -22.119 1.00 60.22 262 LEU A CA 1
ATOM 2104 C C . LEU A 1 262 ? -25.897 -26.667 -22.887 1.00 60.22 262 LEU A C 1
ATOM 2106 O O . LEU A 1 262 ? -26.552 -26.464 -23.898 1.00 60.22 262 LEU A O 1
ATOM 2110 N N . ALA A 1 263 ? -25.821 -27.878 -22.323 1.00 57.47 263 ALA A N 1
ATOM 2111 C CA . ALA A 1 263 ? -26.481 -29.079 -22.849 1.00 57.47 263 ALA A CA 1
ATOM 2112 C C . ALA A 1 263 ? -28.025 -28.996 -22.913 1.00 57.47 263 ALA A C 1
ATOM 2114 O O . ALA A 1 263 ? -28.651 -29.827 -23.556 1.00 57.47 263 ALA A O 1
ATOM 2115 N N . SER A 1 264 ? -28.650 -28.026 -22.233 1.00 56.19 264 SER A N 1
ATOM 2116 C CA . SER A 1 264 ? -30.101 -27.768 -22.307 1.00 56.19 264 SER A CA 1
ATOM 2117 C C . SER A 1 264 ? -30.493 -26.695 -23.331 1.00 56.19 264 SER A C 1
ATOM 2119 O O . SER A 1 264 ? -31.677 -26.395 -23.481 1.00 56.19 264 SER A O 1
ATOM 2121 N N . LEU A 1 265 ? -29.521 -26.115 -24.041 1.00 60.34 265 LEU A N 1
ATOM 2122 C CA . LEU A 1 265 ? -29.725 -25.084 -25.055 1.00 60.34 265 LEU A CA 1
ATOM 2123 C C . LEU A 1 265 ? -29.626 -25.735 -26.454 1.00 60.34 265 LEU A C 1
ATOM 2125 O O . LEU A 1 265 ? -28.735 -26.540 -26.691 1.00 60.34 265 LEU A O 1
ATOM 2129 N N . LYS A 1 266 ? -30.594 -25.444 -27.340 1.00 61.75 266 LYS A N 1
ATOM 2130 C CA . LYS A 1 266 ? -30.881 -26.134 -28.628 1.00 61.75 266 LYS A CA 1
ATOM 2131 C C . LYS A 1 266 ? -29.640 -26.467 -29.496 1.00 61.75 266 LYS A C 1
ATOM 2133 O O . LYS A 1 266 ? -28.703 -25.680 -29.564 1.00 61.75 266 LYS A O 1
ATOM 2138 N N . GLU A 1 267 ? -29.697 -27.583 -30.237 1.00 59.25 267 GLU A N 1
ATOM 2139 C CA . GLU A 1 267 ? -28.542 -28.278 -30.859 1.00 59.25 267 GLU A CA 1
ATOM 2140 C C . GLU A 1 267 ? -28.012 -27.775 -32.229 1.00 59.25 267 GLU A C 1
ATOM 2142 O O . GLU A 1 267 ? -27.066 -28.360 -32.741 1.00 59.25 267 GLU A O 1
ATOM 2147 N N . ASP A 1 268 ? -28.485 -26.669 -32.812 1.00 72.75 268 ASP A N 1
ATOM 2148 C CA . ASP A 1 268 ? -28.071 -26.253 -34.177 1.00 72.75 268 ASP A CA 1
ATOM 2149 C C . ASP A 1 268 ? -27.358 -24.885 -34.234 1.00 72.75 268 ASP A C 1
ATOM 2151 O O . ASP A 1 268 ? -27.678 -24.022 -35.054 1.00 72.75 268 ASP A O 1
ATOM 2155 N N . ILE A 1 269 ? -26.391 -24.642 -33.341 1.00 78.00 269 ILE A N 1
ATOM 2156 C CA . ILE A 1 269 ? -25.714 -23.337 -33.209 1.00 78.00 269 ILE A CA 1
ATOM 2157 C C . ILE A 1 269 ? -24.300 -23.381 -33.810 1.00 78.00 269 ILE A C 1
ATOM 2159 O O . ILE A 1 269 ? -23.505 -24.245 -33.435 1.00 78.00 269 ILE A O 1
ATOM 2163 N N . PRO A 1 270 ? -23.912 -22.422 -34.679 1.00 83.56 270 PRO A N 1
ATOM 2164 C CA . PRO A 1 270 ? -22.532 -22.301 -35.142 1.00 83.56 270 PRO A CA 1
ATOM 2165 C C . PRO A 1 270 ? -21.536 -22.208 -33.978 1.00 83.56 270 PRO A C 1
ATOM 2167 O O . PRO A 1 270 ? -21.698 -21.375 -33.089 1.00 83.56 270 PRO A O 1
ATOM 2170 N N . LYS A 1 271 ? -20.456 -23.001 -34.019 1.00 81.69 271 LYS A N 1
ATOM 2171 C CA . LYS A 1 271 ? -19.462 -23.095 -32.931 1.00 81.69 271 LYS A CA 1
ATOM 2172 C C . LYS A 1 271 ? -18.971 -21.738 -32.376 1.00 81.69 271 LYS A C 1
ATOM 2174 O O . LYS A 1 271 ? -18.964 -21.579 -31.163 1.00 81.69 271 LYS A O 1
ATOM 2179 N N . PRO A 1 272 ? -18.655 -20.714 -33.196 1.00 82.50 272 PRO A N 1
ATOM 2180 C CA . PRO A 1 272 ? -18.233 -19.412 -32.664 1.00 82.50 272 PRO A CA 1
ATOM 2181 C C . PRO A 1 272 ? -19.310 -18.671 -31.857 1.00 82.50 272 PRO A C 1
ATOM 2183 O O . PRO A 1 272 ? -18.982 -17.867 -30.990 1.00 82.50 272 PRO A O 1
ATOM 2186 N N . LEU A 1 273 ? -20.593 -18.904 -32.150 1.00 83.25 273 LEU A N 1
ATOM 2187 C CA . LEU A 1 273 ? -21.696 -18.391 -31.335 1.00 83.25 273 LEU A CA 1
ATOM 2188 C C . LEU A 1 273 ? -21.889 -19.240 -30.080 1.00 83.25 273 LEU A C 1
ATOM 2190 O O . LEU A 1 273 ? -22.146 -18.690 -29.013 1.00 83.25 273 LEU A O 1
ATOM 2194 N N . TYR A 1 274 ? -21.726 -20.556 -30.208 1.00 81.44 274 TYR A N 1
ATOM 2195 C CA . TYR A 1 274 ? -21.807 -21.496 -29.097 1.00 81.44 274 TYR A CA 1
ATOM 2196 C C . TYR A 1 274 ? -20.807 -21.148 -27.985 1.00 81.44 274 TYR A C 1
ATOM 2198 O O . TYR A 1 274 ? -21.225 -20.972 -26.845 1.00 81.44 274 TYR A O 1
ATOM 2206 N N . ASP A 1 275 ? -19.532 -20.922 -28.320 1.00 81.44 275 ASP A N 1
ATOM 2207 C CA . ASP A 1 275 ? -18.481 -20.577 -27.346 1.00 81.44 275 ASP A CA 1
ATOM 2208 C C . ASP A 1 275 ? -18.800 -19.264 -26.592 1.00 81.44 275 ASP A C 1
ATOM 2210 O O . ASP A 1 275 ? -18.517 -19.106 -25.403 1.00 81.44 275 ASP A O 1
ATOM 2214 N N . LYS A 1 276 ? -19.450 -18.305 -27.265 1.00 86.88 276 LYS A N 1
ATOM 2215 C CA . LYS A 1 276 ? -19.887 -17.042 -26.647 1.00 86.88 276 LYS A CA 1
ATOM 2216 C C . LYS A 1 276 ? -21.088 -17.234 -25.727 1.00 86.88 276 LYS A C 1
ATOM 2218 O O . LYS A 1 276 ? -21.146 -16.621 -24.666 1.00 86.88 276 LYS A O 1
ATOM 2223 N N . ILE A 1 277 ? -22.044 -18.076 -26.114 1.00 85.19 277 ILE A N 1
ATOM 2224 C CA . ILE A 1 277 ? -23.201 -18.421 -25.277 1.00 85.19 277 ILE A CA 1
ATOM 2225 C C . ILE A 1 277 ? -22.745 -19.210 -24.043 1.00 85.19 277 ILE A C 1
ATOM 2227 O O . ILE A 1 277 ? -23.239 -18.957 -22.944 1.00 85.19 277 ILE A O 1
ATOM 2231 N N . GLU A 1 278 ? -21.768 -20.105 -24.202 1.00 82.44 278 GLU A N 1
ATOM 2232 C CA . GLU A 1 278 ? -21.117 -20.809 -23.095 1.00 82.44 278 GLU A CA 1
ATOM 2233 C C . GLU A 1 278 ? -20.518 -19.818 -22.102 1.00 82.44 278 GLU A C 1
ATOM 2235 O O . GLU A 1 278 ? -20.847 -19.865 -20.916 1.00 82.44 278 GLU A O 1
ATOM 2240 N N . LEU A 1 279 ? -19.728 -18.858 -22.596 1.00 82.56 279 LEU A N 1
ATOM 2241 C CA . LEU A 1 279 ? -19.156 -17.801 -21.771 1.00 82.56 279 LEU A CA 1
ATOM 2242 C C . LEU A 1 279 ? -20.242 -17.047 -20.995 1.00 82.56 279 LEU A C 1
ATOM 2244 O O . LEU A 1 279 ? -20.103 -16.889 -19.783 1.00 82.56 279 LEU A O 1
ATOM 2248 N N . LEU A 1 280 ? -21.345 -16.650 -21.640 1.00 84.06 280 LEU A N 1
ATOM 2249 C CA . LEU A 1 280 ? -22.458 -15.982 -20.954 1.00 84.06 280 LEU A CA 1
ATOM 2250 C C . LEU A 1 280 ? -23.035 -16.829 -19.813 1.00 84.06 280 LEU A C 1
ATOM 2252 O O . LEU A 1 280 ? -23.259 -16.309 -18.722 1.00 84.06 280 LEU A O 1
ATOM 2256 N N . CYS A 1 281 ? -23.220 -18.134 -20.017 1.00 81.62 281 CYS A N 1
ATOM 2257 C CA . CYS A 1 281 ? -23.739 -19.027 -18.976 1.00 81.62 281 CYS A CA 1
ATOM 2258 C C . CYS A 1 281 ? -22.789 -19.142 -17.765 1.00 81.62 281 CYS A C 1
ATOM 2260 O O . CYS A 1 281 ? -23.234 -19.387 -16.638 1.00 81.62 281 CYS A O 1
ATOM 2262 N N . THR A 1 282 ? -21.480 -18.926 -17.954 1.00 78.81 282 THR A N 1
ATOM 2263 C CA . THR A 1 282 ? -20.514 -18.931 -16.840 1.00 78.81 282 THR A CA 1
ATOM 2264 C C . THR A 1 282 ? -20.578 -17.668 -15.978 1.00 78.81 282 THR A C 1
ATOM 2266 O O . THR A 1 282 ? -20.226 -17.723 -14.798 1.00 78.81 282 THR A O 1
ATOM 2269 N N . LEU A 1 283 ? -21.096 -16.547 -16.496 1.00 79.81 283 LEU A N 1
ATOM 2270 C CA . LEU A 1 283 ? -21.042 -15.259 -15.801 1.00 79.81 283 LEU A CA 1
ATOM 2271 C C . LEU A 1 283 ? -21.885 -15.262 -14.510 1.00 79.81 283 LEU A C 1
ATOM 2273 O O . LEU A 1 283 ? -23.025 -15.727 -14.508 1.00 79.81 283 LEU A O 1
ATOM 2277 N N . PRO A 1 284 ? -21.360 -14.762 -13.376 1.00 74.69 284 PRO A N 1
ATOM 2278 C CA . PRO A 1 284 ? -22.016 -14.859 -12.064 1.00 74.69 284 PRO A CA 1
ATOM 2279 C C . PRO A 1 284 ? -23.253 -13.961 -11.916 1.00 74.69 284 PRO A C 1
ATOM 2281 O O . PRO A 1 284 ? -24.002 -14.109 -10.961 1.00 74.69 284 PRO A O 1
ATOM 2284 N N . PHE A 1 285 ? -23.478 -13.032 -12.842 1.00 78.88 285 PHE A N 1
ATOM 2285 C CA . PHE A 1 285 ? -24.631 -12.126 -12.850 1.00 78.88 285 PHE A CA 1
ATOM 2286 C C . PHE A 1 285 ? -25.705 -12.510 -13.875 1.00 78.88 285 PHE A C 1
ATOM 2288 O O . PHE A 1 285 ? -26.725 -11.826 -13.973 1.00 78.88 285 PHE A O 1
ATOM 2295 N N . ILE A 1 286 ? -25.486 -13.575 -14.653 1.00 84.06 286 ILE A N 1
ATOM 2296 C CA . ILE A 1 286 ? -26.469 -14.117 -15.593 1.00 84.06 286 ILE A CA 1
ATOM 2297 C C . ILE A 1 286 ? -27.161 -15.301 -14.926 1.00 84.06 286 ILE A C 1
ATOM 2299 O O . ILE A 1 286 ? -26.518 -16.292 -14.584 1.00 84.06 286 ILE A O 1
ATOM 2303 N N . GLU A 1 287 ? -28.470 -15.173 -14.731 1.00 84.06 287 GLU A N 1
ATOM 2304 C CA . GLU A 1 287 ? -29.327 -16.221 -14.175 1.00 84.06 287 GLU A CA 1
ATOM 2305 C C . GLU A 1 287 ? -29.724 -17.217 -15.267 1.00 84.06 287 GLU A C 1
ATOM 2307 O O . GLU A 1 287 ? -29.602 -18.427 -15.095 1.00 84.06 287 GLU A O 1
ATOM 2312 N N . GLU A 1 288 ? -30.152 -16.706 -16.423 1.00 85.88 288 GLU A N 1
ATOM 2313 C CA . GLU A 1 288 ? -30.747 -17.521 -17.479 1.00 85.88 288 GLU A CA 1
ATOM 2314 C C . GLU A 1 288 ? -30.403 -16.960 -18.867 1.00 85.88 288 GLU A C 1
ATOM 2316 O O . GLU A 1 288 ? -30.396 -15.748 -19.079 1.00 85.88 288 GLU A O 1
ATOM 2321 N N . VAL A 1 289 ? -30.150 -17.847 -19.830 1.00 86.69 289 VAL A N 1
ATOM 2322 C CA . VAL A 1 289 ? -29.974 -17.534 -21.258 1.00 86.69 289 VAL A CA 1
ATOM 2323 C C . VAL A 1 289 ? -30.931 -18.397 -22.080 1.00 86.69 289 VAL A C 1
ATOM 2325 O O . VAL A 1 289 ? -30.736 -19.606 -22.185 1.00 86.69 289 VAL A O 1
ATOM 2328 N N . LYS A 1 290 ? -31.963 -17.801 -22.678 1.00 84.62 290 LYS A N 1
ATOM 2329 C CA . LYS A 1 290 ? -32.919 -18.493 -23.556 1.00 84.62 290 LYS A CA 1
ATOM 2330 C C . LYS A 1 290 ? -32.6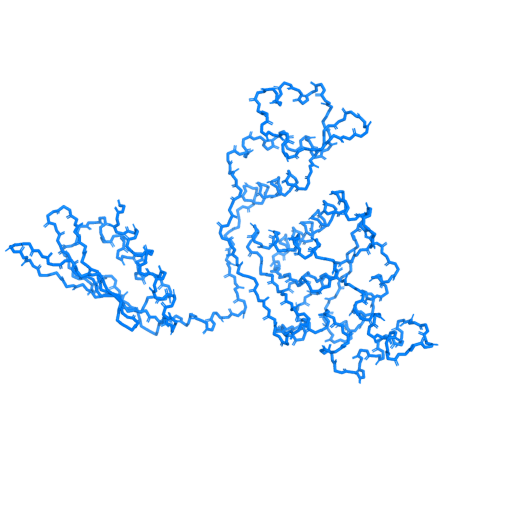04 -18.214 -25.010 1.00 84.62 290 LYS A C 1
ATOM 2332 O O . LYS A 1 290 ? -32.347 -17.071 -25.382 1.00 84.62 290 LYS A O 1
ATOM 2337 N N . LEU A 1 291 ? -32.688 -19.262 -25.823 1.00 81.06 291 LEU A N 1
ATOM 2338 C CA . LEU A 1 291 ? -32.463 -19.191 -27.260 1.00 81.06 291 LEU A CA 1
ATOM 2339 C C . LEU A 1 291 ? -33.766 -19.457 -27.999 1.00 81.06 291 LEU A C 1
ATOM 2341 O O . LEU A 1 291 ? -34.366 -20.528 -27.857 1.00 81.06 291 LEU A O 1
ATOM 2345 N N . ASP A 1 292 ? -34.161 -18.507 -28.836 1.00 70.62 292 ASP A N 1
ATOM 2346 C CA . ASP A 1 292 ? -35.262 -18.684 -29.765 1.00 70.62 292 ASP A CA 1
ATOM 2347 C C . ASP A 1 292 ? -34.744 -18.707 -31.207 1.00 70.62 292 ASP A C 1
ATOM 2349 O O . ASP A 1 292 ? -34.539 -17.686 -31.875 1.00 70.62 292 ASP A O 1
ATOM 2353 N N . SER A 1 293 ? -34.446 -19.924 -31.659 1.00 56.69 293 SER A N 1
ATOM 2354 C CA . SER A 1 293 ? -34.063 -20.235 -33.029 1.00 56.69 293 SER A CA 1
ATOM 2355 C C . SER A 1 293 ? -35.308 -20.608 -33.839 1.00 56.69 293 SER A C 1
ATOM 2357 O O . SER A 1 293 ? -35.643 -21.786 -33.975 1.00 56.69 293 SER A O 1
ATOM 2359 N N . GLU A 1 294 ? -36.010 -19.619 -34.377 1.00 53.44 294 GLU A N 1
ATOM 2360 C CA . GLU A 1 294 ? -36.925 -19.848 -35.499 1.00 53.44 294 GLU A CA 1
ATOM 2361 C C . GLU A 1 294 ? -36.183 -19.573 -36.812 1.00 53.44 294 GLU A C 1
ATOM 2363 O O . GLU A 1 294 ? -35.572 -18.509 -36.975 1.00 53.44 294 GLU A O 1
ATOM 2368 N N . GLN A 1 295 ? -36.218 -20.539 -37.739 1.00 47.72 295 GLN A N 1
ATOM 2369 C CA . GLN A 1 295 ? -35.774 -20.341 -39.120 1.00 47.72 295 GLN A CA 1
ATOM 2370 C C . GLN A 1 295 ? -36.740 -19.370 -39.802 1.00 47.72 295 GLN A C 1
ATOM 2372 O O . GLN A 1 295 ? -37.945 -19.613 -39.835 1.00 47.72 295 GLN A O 1
ATOM 2377 N N . PHE A 1 296 ? -36.220 -18.267 -40.341 1.00 49.41 296 PHE A N 1
ATOM 2378 C CA . PHE A 1 296 ? -37.035 -17.213 -40.937 1.00 49.41 296 PHE A CA 1
ATOM 2379 C C . PHE A 1 296 ? -36.542 -16.895 -42.349 1.00 49.41 296 PHE A C 1
ATOM 2381 O O . PHE A 1 296 ? -35.359 -16.631 -42.543 1.00 49.41 296 PHE A O 1
ATOM 2388 N N . ASN A 1 297 ? -37.453 -16.879 -43.323 1.00 43.75 297 ASN A N 1
ATOM 2389 C CA . ASN A 1 297 ? -37.184 -16.409 -44.682 1.00 43.75 297 ASN A CA 1
ATOM 2390 C C . ASN A 1 297 ? -37.700 -14.963 -44.815 1.00 43.75 297 ASN A C 1
ATOM 2392 O O . ASN A 1 297 ? -38.877 -14.757 -45.101 1.00 43.75 297 ASN A O 1
ATOM 2396 N N . GLY A 1 298 ? -36.842 -13.961 -44.570 1.00 56.94 298 GLY A N 1
ATOM 2397 C CA . GLY A 1 298 ? -37.162 -12.530 -44.735 1.00 56.94 298 GLY A CA 1
ATOM 2398 C C . GLY A 1 298 ? -36.292 -11.583 -43.891 1.00 56.94 298 GLY A C 1
ATOM 2399 O O . GLY A 1 298 ? -35.470 -12.035 -43.098 1.00 56.94 298 GLY A O 1
ATOM 2400 N N . GLU A 1 299 ? -36.479 -10.263 -44.037 1.00 54.34 299 GLU A N 1
ATOM 2401 C CA . GLU A 1 299 ? -35.823 -9.256 -43.181 1.00 54.34 299 GLU A CA 1
ATOM 2402 C C . GLU A 1 299 ? -36.374 -9.326 -41.745 1.00 54.34 299 GLU A C 1
ATOM 2404 O O . GLU A 1 299 ? -37.545 -9.034 -41.492 1.00 54.34 299 GLU A O 1
ATOM 2409 N N . ARG A 1 300 ? -35.530 -9.727 -40.785 1.00 61.94 300 ARG A N 1
ATOM 2410 C CA . ARG A 1 300 ? -35.900 -9.840 -39.366 1.00 61.94 300 ARG A CA 1
ATOM 2411 C C . ARG A 1 300 ? -35.648 -8.506 -38.645 1.00 61.94 300 ARG A C 1
ATOM 2413 O O . ARG A 1 300 ? -34.528 -7.995 -38.705 1.00 61.94 300 ARG A O 1
ATOM 2420 N N . PRO A 1 301 ? -36.627 -7.942 -37.913 1.00 61.41 301 PRO A N 1
ATOM 2421 C CA . PRO A 1 301 ? -36.390 -6.754 -37.101 1.00 61.41 301 PRO A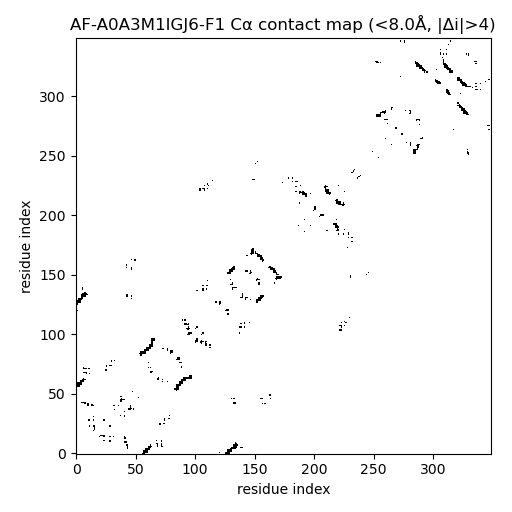 CA 1
ATOM 2422 C C . PRO A 1 301 ? -35.398 -7.081 -35.977 1.00 61.41 301 PRO A C 1
ATOM 2424 O O . PRO A 1 301 ? -35.623 -8.003 -35.193 1.00 61.41 301 PRO A O 1
ATOM 2427 N N . GLN A 1 302 ? -34.300 -6.324 -35.887 1.00 69.31 302 GLN A N 1
ATOM 2428 C CA . GLN A 1 302 ? -33.305 -6.528 -34.835 1.00 69.31 302 GLN A CA 1
ATOM 2429 C C . GLN A 1 302 ? -33.878 -6.120 -33.474 1.00 69.31 302 GLN A C 1
ATOM 2431 O O . GLN A 1 302 ? -34.118 -4.939 -33.212 1.00 69.31 302 GLN A O 1
ATOM 2436 N N . LYS A 1 303 ? -34.068 -7.088 -32.576 1.00 75.00 303 LYS A N 1
ATOM 2437 C CA . LYS A 1 303 ? -34.404 -6.812 -31.179 1.00 75.00 303 LYS A CA 1
ATOM 2438 C C . LYS A 1 303 ? -33.119 -6.415 -30.459 1.00 75.00 303 LYS A C 1
ATOM 2440 O O . LYS A 1 303 ? -32.179 -7.196 -30.390 1.00 75.00 303 LYS A O 1
ATOM 2445 N N . ARG A 1 304 ? -33.070 -5.189 -29.941 1.00 82.56 304 ARG A N 1
ATOM 2446 C CA . ARG A 1 304 ? -31.980 -4.684 -29.095 1.00 82.56 304 ARG A CA 1
ATOM 2447 C C . ARG A 1 304 ? -32.588 -3.823 -27.999 1.00 82.56 304 ARG A C 1
ATOM 2449 O O . ARG A 1 304 ? -32.753 -2.621 -28.180 1.00 82.56 304 ARG A O 1
ATOM 2456 N N . LYS A 1 305 ? -33.011 -4.443 -26.898 1.00 87.88 305 LYS A N 1
ATOM 2457 C CA . LYS A 1 305 ? -33.666 -3.711 -25.804 1.00 87.88 305 LYS A CA 1
ATOM 2458 C C . LYS A 1 305 ? -33.423 -4.337 -24.442 1.00 87.88 305 LYS A C 1
ATOM 2460 O O . LYS A 1 305 ? -33.240 -5.548 -24.327 1.00 87.88 305 LYS A O 1
ATOM 2465 N N . ILE A 1 306 ? -33.521 -3.492 -23.425 1.00 86.69 306 ILE A N 1
ATOM 2466 C CA . ILE A 1 306 ? -33.539 -3.865 -22.014 1.00 86.69 306 ILE A CA 1
ATOM 2467 C C . ILE A 1 306 ? -34.977 -3.706 -21.516 1.00 86.69 306 ILE A C 1
ATOM 2469 O O . ILE A 1 306 ? -35.625 -2.701 -21.808 1.00 86.69 306 ILE A O 1
ATOM 2473 N N . VAL A 1 307 ? -35.495 -4.698 -20.791 1.00 87.12 307 VAL A N 1
ATOM 2474 C CA . VAL A 1 307 ? -36.800 -4.621 -20.120 1.00 87.12 307 VAL A CA 1
ATOM 2475 C C . VAL A 1 307 ? -36.643 -5.181 -18.712 1.00 87.12 307 VAL A C 1
ATOM 2477 O O . VAL A 1 307 ? -36.551 -6.394 -18.528 1.00 87.12 307 VAL A O 1
ATOM 2480 N N . GLY A 1 308 ? -36.595 -4.298 -17.714 1.00 86.75 308 GLY A N 1
ATOM 2481 C CA . GLY A 1 308 ? -36.310 -4.692 -16.334 1.00 86.75 308 GLY A CA 1
ATOM 2482 C C . GLY A 1 308 ? -34.933 -5.348 -16.226 1.00 86.75 308 GLY A C 1
ATOM 2483 O O . GLY A 1 308 ? -33.932 -4.752 -16.609 1.00 86.75 308 GLY A O 1
ATOM 2484 N N . ASN A 1 309 ? -34.893 -6.591 -15.748 1.00 87.06 309 ASN A N 1
ATOM 2485 C CA . ASN A 1 309 ? -33.673 -7.388 -15.614 1.00 87.06 309 ASN A CA 1
ATOM 2486 C C . ASN A 1 309 ? -33.387 -8.294 -16.829 1.00 87.06 309 ASN A C 1
ATOM 2488 O O . ASN A 1 309 ? -32.577 -9.218 -16.741 1.00 87.06 309 ASN A O 1
ATOM 2492 N N . LYS A 1 310 ? -34.068 -8.051 -17.957 1.00 89.69 310 LYS A N 1
ATOM 2493 C CA . LYS A 1 310 ? -33.944 -8.850 -19.178 1.00 89.69 310 LYS A CA 1
ATOM 2494 C C . LYS A 1 310 ? -33.316 -8.064 -20.316 1.00 89.69 310 LYS A C 1
ATOM 2496 O O . LYS A 1 310 ? -33.692 -6.919 -20.571 1.00 89.69 310 LYS A O 1
ATOM 2501 N N . ILE A 1 311 ? -32.424 -8.717 -21.047 1.00 88.75 311 ILE A N 1
ATOM 2502 C CA . ILE A 1 311 ? -31.812 -8.223 -22.281 1.00 88.75 311 ILE A CA 1
ATOM 2503 C C . ILE A 1 311 ? -32.310 -9.073 -23.446 1.00 88.75 311 ILE A C 1
ATOM 2505 O O . ILE A 1 311 ? -32.235 -10.296 -23.395 1.00 88.75 311 ILE A O 1
ATOM 2509 N N . TYR A 1 312 ? -32.789 -8.414 -24.500 1.00 87.31 312 TYR A N 1
ATOM 2510 C CA . TYR A 1 312 ? -33.199 -9.055 -25.748 1.00 87.31 312 TYR A CA 1
ATOM 2511 C C . TYR A 1 312 ? -32.268 -8.625 -26.874 1.00 87.31 312 TYR A C 1
ATOM 2513 O O . TYR A 1 312 ? -32.141 -7.423 -27.143 1.00 87.31 312 TYR A O 1
ATOM 2521 N N . LEU A 1 313 ? -31.653 -9.606 -27.531 1.00 88.06 313 LEU A N 1
ATOM 2522 C CA . LEU A 1 313 ? -30.702 -9.405 -28.620 1.00 88.06 313 LEU A CA 1
ATOM 2523 C C . LEU A 1 313 ? -31.008 -10.342 -29.788 1.00 88.06 313 LEU A C 1
ATOM 2525 O O . LEU A 1 313 ? -31.074 -11.552 -29.607 1.00 88.06 313 LEU A O 1
ATOM 2529 N N . THR A 1 314 ? -31.139 -9.786 -30.989 1.00 86.62 314 THR A N 1
ATOM 2530 C CA . THR A 1 314 ? -31.087 -10.553 -32.239 1.00 86.62 314 THR A CA 1
ATOM 2531 C C . THR A 1 314 ? -29.653 -10.560 -32.752 1.00 86.62 314 THR A C 1
ATOM 2533 O O . THR A 1 314 ? -29.081 -9.502 -33.025 1.00 86.62 314 THR A O 1
ATOM 2536 N N . ILE A 1 315 ? -29.082 -11.750 -32.901 1.00 83.50 315 ILE A N 1
ATOM 2537 C CA . ILE A 1 315 ? -27.722 -11.976 -33.383 1.00 83.50 315 ILE A CA 1
ATOM 2538 C C . ILE A 1 315 ? -27.797 -12.522 -34.800 1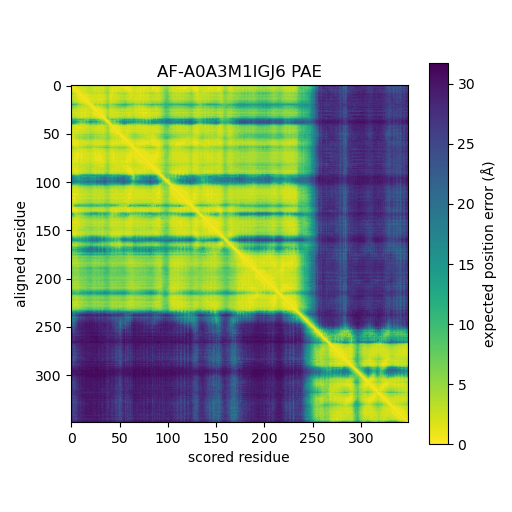.00 83.50 315 ILE A C 1
ATOM 2540 O O . ILE A 1 315 ? -28.526 -13.478 -35.065 1.00 83.50 315 ILE A O 1
ATOM 2544 N N . GLN A 1 316 ? -27.020 -11.919 -35.695 1.00 81.19 316 GLN A N 1
ATOM 2545 C CA . GLN A 1 316 ? -26.811 -12.405 -37.051 1.00 81.19 316 GLN A CA 1
ATOM 2546 C C . GLN A 1 316 ? -25.371 -12.899 -37.182 1.00 81.19 316 GLN A C 1
ATOM 2548 O O . GLN A 1 316 ? -24.428 -12.153 -36.926 1.00 81.19 316 GLN A O 1
ATOM 2553 N N . TYR A 1 317 ? -25.199 -14.144 -37.614 1.00 79.19 317 TYR A N 1
ATOM 2554 C CA . TYR A 1 317 ? -23.904 -14.728 -37.934 1.00 79.19 317 TYR A CA 1
ATOM 2555 C C . TYR A 1 317 ? -23.978 -15.395 -39.306 1.00 79.19 317 TYR A C 1
ATOM 2557 O O . TYR A 1 317 ? -24.545 -16.476 -39.447 1.00 79.19 317 TYR A O 1
ATOM 2565 N N . LYS A 1 318 ? -23.398 -14.753 -40.328 1.00 81.12 318 LYS A N 1
ATOM 2566 C CA . LYS A 1 318 ? -23.593 -15.139 -41.738 1.00 81.12 318 LYS A CA 1
ATOM 2567 C C . LYS A 1 318 ? -25.099 -15.189 -42.061 1.00 81.12 318 LYS A C 1
ATOM 2569 O O . LYS A 1 318 ? -25.784 -14.190 -41.843 1.00 81.12 318 LYS A O 1
ATOM 2574 N N . ASP A 1 319 ? -25.599 -16.341 -42.501 1.00 75.31 319 ASP A N 1
ATOM 2575 C CA . ASP A 1 319 ? -27.010 -16.589 -42.824 1.00 75.31 319 ASP A CA 1
ATOM 2576 C C . ASP A 1 319 ? -27.823 -17.107 -41.619 1.00 75.31 319 ASP A C 1
ATOM 2578 O O . ASP A 1 319 ? -28.997 -17.447 -41.747 1.00 75.31 319 ASP A O 1
ATOM 2582 N N . PHE A 1 320 ? -27.204 -17.190 -40.436 1.00 76.75 320 PHE A N 1
ATOM 2583 C CA . PHE A 1 320 ? -27.838 -17.673 -39.213 1.00 76.75 320 PHE A CA 1
ATOM 2584 C C . PHE A 1 320 ? -28.343 -16.511 -38.355 1.00 76.75 320 PHE A C 1
ATOM 2586 O O . PHE A 1 320 ? -27.598 -15.574 -38.061 1.00 76.75 320 PHE A O 1
ATOM 2593 N N . TYR A 1 321 ? -29.592 -16.608 -37.902 1.00 79.06 321 TYR A N 1
ATOM 2594 C CA . TYR A 1 321 ? -30.217 -15.643 -37.001 1.00 79.06 321 TYR A CA 1
ATOM 2595 C C . TYR A 1 321 ? -30.682 -16.319 -35.720 1.00 79.06 321 TYR A C 1
ATOM 2597 O O . TYR A 1 321 ? -31.259 -17.405 -35.751 1.00 79.06 321 TYR A O 1
ATOM 2605 N N . MET A 1 322 ? -30.489 -15.635 -34.599 1.00 81.38 322 MET A N 1
ATOM 2606 C CA . MET A 1 322 ? -30.895 -16.123 -33.288 1.00 81.38 322 MET A CA 1
ATOM 2607 C C . MET A 1 322 ? -31.372 -14.974 -32.418 1.00 81.38 322 MET A C 1
ATOM 2609 O O . MET A 1 322 ? -30.676 -13.969 -32.287 1.00 81.38 322 MET A O 1
ATOM 2613 N N . ASP A 1 323 ? -32.531 -15.146 -31.789 1.00 85.25 323 ASP A N 1
ATOM 2614 C CA . ASP A 1 323 ? -32.938 -14.280 -30.692 1.00 85.25 323 ASP A CA 1
ATOM 2615 C C . ASP A 1 323 ? -32.447 -14.889 -29.377 1.00 85.25 323 ASP A C 1
ATOM 2617 O O . ASP A 1 323 ? -32.676 -16.067 -29.095 1.00 85.25 323 ASP A O 1
ATOM 2621 N N . ILE A 1 324 ? -31.765 -14.074 -28.579 1.00 86.00 324 ILE A N 1
ATOM 2622 C CA . ILE A 1 324 ? -31.327 -14.420 -27.233 1.00 86.00 324 ILE A CA 1
ATOM 2623 C C . ILE A 1 324 ? -32.062 -13.528 -26.233 1.00 86.00 324 ILE A C 1
ATOM 2625 O O . ILE A 1 324 ? -32.078 -12.300 -26.365 1.00 86.00 324 ILE A O 1
ATOM 2629 N N . GLU A 1 325 ? -32.651 -14.158 -25.219 1.00 88.56 325 GLU A N 1
ATOM 2630 C CA . GLU A 1 325 ? -33.114 -13.503 -23.996 1.00 88.56 325 GLU A CA 1
ATOM 2631 C C . GLU A 1 325 ? -32.148 -13.847 -22.859 1.00 88.56 325 GLU A C 1
ATOM 2633 O O . GLU A 1 325 ? -31.892 -15.017 -22.584 1.00 88.56 325 GLU A O 1
ATOM 2638 N N . ILE A 1 326 ? -31.616 -12.825 -22.195 1.00 88.69 326 ILE A N 1
ATOM 2639 C CA . ILE A 1 326 ? -30.675 -12.965 -21.081 1.00 88.69 326 ILE A CA 1
ATOM 2640 C C . ILE A 1 326 ? -31.322 -12.362 -19.843 1.00 88.69 326 ILE A C 1
ATOM 2642 O O . ILE A 1 326 ? -31.712 -11.194 -19.857 1.00 88.69 326 ILE A O 1
ATOM 2646 N N . VAL A 1 327 ? -31.429 -13.150 -18.778 1.00 89.38 327 VAL A N 1
ATOM 2647 C CA . VAL A 1 327 ? -31.951 -12.736 -17.474 1.00 89.38 327 VAL A CA 1
ATOM 2648 C C . VAL A 1 327 ? -30.777 -12.538 -16.524 1.00 89.38 327 VAL A C 1
ATOM 2650 O O . VAL A 1 327 ? -29.922 -13.415 -16.397 1.00 89.38 327 VAL A O 1
ATOM 2653 N N . SER A 1 328 ? -30.725 -11.382 -15.866 1.00 85.56 328 SER A N 1
ATOM 2654 C CA . SER A 1 328 ? -29.672 -11.033 -14.913 1.00 85.56 328 SER A CA 1
ATOM 2655 C C . SER A 1 328 ? -30.224 -10.796 -13.508 1.00 85.56 328 SER A C 1
ATOM 2657 O O . SER A 1 328 ? -31.373 -10.385 -13.337 1.00 85.56 328 SER A O 1
ATOM 2659 N N . ASN A 1 329 ? -29.377 -11.009 -12.499 1.00 82.12 329 ASN A N 1
ATOM 2660 C CA . ASN A 1 329 ? -29.664 -10.688 -11.099 1.00 82.12 329 ASN A CA 1
ATOM 2661 C C . ASN A 1 329 ? -29.390 -9.208 -10.741 1.00 82.12 329 ASN A C 1
ATOM 2663 O O . ASN A 1 329 ? -29.557 -8.816 -9.580 1.00 82.12 329 ASN A O 1
ATOM 2667 N N . TYR A 1 330 ? -28.969 -8.376 -11.706 1.00 78.62 330 TYR A N 1
ATOM 2668 C CA . TYR A 1 330 ? -28.731 -6.951 -11.476 1.00 78.62 330 TYR A CA 1
ATOM 2669 C C . TYR A 1 330 ? -30.002 -6.214 -11.048 1.00 78.62 330 TYR A C 1
ATOM 2671 O O . TYR A 1 330 ? -31.087 -6.396 -11.602 1.00 78.62 330 TYR A O 1
ATOM 2679 N N . LYS A 1 331 ? -29.846 -5.326 -10.059 1.00 71.06 331 LYS A N 1
ATOM 2680 C CA . LYS A 1 331 ? -30.947 -4.528 -9.497 1.00 71.06 331 LYS A CA 1
ATOM 2681 C C . LYS A 1 331 ? -30.969 -3.094 -10.011 1.00 71.06 331 LYS A C 1
ATOM 2683 O O . LYS A 1 331 ? -32.015 -2.453 -9.937 1.00 71.06 331 LYS A O 1
ATOM 2688 N N . LYS A 1 332 ? -29.837 -2.565 -10.487 1.00 71.94 332 LYS A N 1
ATOM 2689 C CA . LYS A 1 332 ? -29.752 -1.190 -10.992 1.00 71.94 332 LYS A CA 1
ATOM 2690 C C . LYS A 1 332 ? -29.810 -1.164 -12.511 1.00 71.94 332 LYS A C 1
ATOM 2692 O O . LYS A 1 332 ? -29.107 -1.905 -13.193 1.00 71.94 332 LYS A O 1
ATOM 2697 N N . GLU A 1 333 ? -30.566 -0.210 -13.038 1.00 72.81 333 GLU A N 1
ATOM 2698 C CA . GLU A 1 333 ? -30.675 0.029 -14.478 1.00 72.81 333 GLU A CA 1
ATOM 2699 C C . GLU A 1 333 ? -29.315 0.349 -15.124 1.00 72.81 333 GLU A C 1
ATOM 2701 O O . GLU A 1 333 ? -29.006 -0.151 -16.200 1.00 72.81 333 GLU A O 1
ATOM 2706 N N . SER A 1 334 ? -28.443 1.093 -14.435 1.00 63.44 334 SER A N 1
ATOM 2707 C CA . SER A 1 334 ? -27.093 1.409 -14.925 1.00 63.44 334 SER A CA 1
ATOM 2708 C C . SER A 1 334 ? -26.213 0.170 -15.139 1.00 63.44 334 SER A C 1
ATOM 2710 O O . SER A 1 334 ? -25.376 0.156 -16.037 1.00 63.44 334 SER A O 1
ATOM 2712 N N . GLU A 1 335 ? -26.389 -0.866 -14.314 1.00 73.69 335 GLU A N 1
ATOM 2713 C CA . GLU A 1 335 ? -25.650 -2.132 -14.422 1.00 73.69 335 GLU A CA 1
ATOM 2714 C C . GLU A 1 335 ? -26.178 -2.952 -15.605 1.00 73.69 335 GLU A C 1
ATOM 2716 O O . GLU A 1 335 ? -25.392 -3.465 -16.399 1.00 73.69 335 GLU A O 1
ATOM 2721 N N . MET A 1 336 ? -27.504 -2.968 -15.791 1.00 79.69 336 MET A N 1
ATOM 2722 C CA . MET A 1 336 ? -28.156 -3.576 -16.954 1.00 79.69 336 MET A CA 1
ATOM 2723 C C . MET A 1 336 ? -27.724 -2.931 -18.275 1.00 79.69 336 MET A C 1
ATOM 2725 O O . MET A 1 336 ? -27.468 -3.640 -19.246 1.00 79.69 336 MET A O 1
ATOM 2729 N N . VAL A 1 337 ? -27.605 -1.598 -18.321 1.00 71.69 337 VAL A N 1
ATOM 2730 C CA . VAL A 1 337 ? -27.135 -0.874 -19.516 1.00 71.69 337 VAL A CA 1
ATOM 2731 C C . VAL A 1 337 ? -25.693 -1.240 -19.851 1.00 71.69 337 VAL A C 1
ATOM 2733 O O . VAL A 1 337 ? -25.381 -1.469 -21.016 1.00 71.69 337 VAL A O 1
ATOM 2736 N N . ARG A 1 338 ? -24.814 -1.335 -18.850 1.00 73.25 338 ARG A N 1
ATOM 2737 C CA . ARG A 1 338 ? -23.422 -1.744 -19.070 1.00 73.25 338 ARG A CA 1
ATOM 2738 C C . ARG A 1 338 ? -23.331 -3.182 -19.579 1.00 73.25 338 ARG A C 1
ATOM 2740 O O . ARG A 1 338 ? -22.700 -3.413 -20.604 1.00 73.25 338 ARG A O 1
ATOM 2747 N N . LEU A 1 339 ? -24.036 -4.105 -18.923 1.00 79.50 339 LEU A N 1
ATOM 2748 C CA . LEU A 1 339 ? -24.113 -5.503 -19.342 1.00 79.50 339 LEU A CA 1
ATOM 2749 C C . LEU A 1 339 ? -24.603 -5.632 -20.792 1.00 79.50 339 LEU A C 1
ATOM 2751 O O . LEU A 1 339 ? -24.062 -6.408 -21.573 1.00 79.50 339 LEU A O 1
ATOM 2755 N N . PHE A 1 340 ? -25.607 -4.843 -21.174 1.00 82.44 340 PHE A N 1
ATOM 2756 C CA . PHE A 1 340 ? -26.115 -4.807 -22.541 1.00 82.44 340 PHE A CA 1
ATOM 2757 C C . PHE A 1 340 ? -25.044 -4.414 -23.566 1.00 82.44 340 PHE A C 1
ATOM 2759 O O . PHE A 1 340 ? -24.950 -5.065 -24.606 1.00 82.44 340 PHE A O 1
ATOM 2766 N N . TRP A 1 341 ? -24.222 -3.401 -23.275 1.00 75.31 341 TRP A N 1
ATOM 2767 C CA . TRP A 1 341 ? -23.117 -2.998 -24.153 1.00 75.31 341 TRP A CA 1
ATOM 2768 C C . TRP A 1 341 ? -22.033 -4.071 -24.257 1.00 75.31 341 TRP A C 1
ATOM 2770 O O . TRP A 1 341 ? -21.629 -4.403 -25.369 1.00 75.31 341 TRP A O 1
ATOM 2780 N N . ASP A 1 342 ? -21.631 -4.663 -23.131 1.00 79.62 342 ASP A N 1
ATOM 2781 C CA . ASP A 1 342 ? -20.605 -5.711 -23.100 1.00 79.62 342 ASP A CA 1
ATOM 2782 C C . ASP A 1 342 ? -21.041 -6.941 -23.923 1.00 79.62 342 ASP A C 1
ATOM 2784 O O . ASP A 1 342 ? -20.265 -7.499 -24.701 1.00 79.62 342 ASP A O 1
ATOM 2788 N N . ILE A 1 343 ? -22.316 -7.338 -23.817 1.00 83.94 343 ILE A N 1
ATOM 2789 C CA . ILE A 1 343 ? -22.869 -8.453 -24.599 1.00 83.94 343 ILE A CA 1
ATOM 2790 C C . ILE A 1 343 ? -22.957 -8.090 -26.087 1.00 83.94 343 ILE A C 1
ATOM 2792 O O . ILE A 1 343 ? -22.657 -8.923 -26.945 1.00 83.94 343 ILE A O 1
ATOM 2796 N N . GLN A 1 344 ? -23.350 -6.859 -26.427 1.00 80.06 344 GLN A N 1
ATOM 2797 C CA . GLN A 1 344 ? -23.339 -6.416 -27.822 1.00 80.06 344 GLN A CA 1
ATOM 2798 C C . GLN A 1 344 ? -21.934 -6.459 -28.419 1.00 80.06 344 GLN A C 1
ATOM 2800 O O . GLN A 1 344 ? -21.767 -6.936 -29.543 1.00 80.06 344 GLN A O 1
ATOM 2805 N N . GLU A 1 345 ? -20.929 -6.005 -27.671 1.00 78.44 345 GLU A N 1
ATOM 2806 C CA . GLU A 1 345 ? -19.541 -6.048 -28.111 1.00 78.44 345 GLU A CA 1
ATOM 2807 C C . GLU A 1 345 ? -19.075 -7.493 -28.329 1.00 78.44 345 GLU A C 1
ATOM 2809 O O . GLU A 1 345 ? -18.521 -7.800 -29.390 1.00 78.44 345 GLU A O 1
ATOM 2814 N N . LEU A 1 346 ? -19.389 -8.397 -27.391 1.00 81.62 346 LEU A N 1
ATOM 2815 C CA . LEU A 1 346 ? -19.072 -9.825 -27.479 1.00 81.62 346 LEU A CA 1
ATOM 2816 C C . LEU A 1 346 ? -19.571 -10.456 -28.788 1.00 81.62 346 LEU A C 1
ATOM 2818 O O . LEU A 1 346 ? -18.859 -11.254 -29.399 1.00 81.62 346 LEU A O 1
ATOM 2822 N N . PHE A 1 347 ? -20.773 -10.102 -29.248 1.00 80.62 347 PHE A N 1
ATOM 2823 C CA . PHE A 1 347 ? -21.348 -10.641 -30.487 1.00 80.62 347 PHE A CA 1
ATOM 2824 C C . PHE A 1 347 ? -21.023 -9.835 -31.751 1.00 80.62 347 PHE A C 1
ATOM 2826 O O . PHE A 1 347 ? -21.317 -10.310 -32.845 1.00 80.62 347 PHE A O 1
ATOM 2833 N N . SER A 1 348 ? -20.398 -8.662 -31.622 1.00 71.56 348 SER A N 1
ATOM 2834 C CA . SER A 1 348 ? -19.987 -7.823 -32.759 1.00 71.56 348 SER A CA 1
ATOM 2835 C C . SER A 1 348 ? -18.626 -8.198 -33.366 1.00 71.56 348 SER A C 1
ATOM 2837 O O . SER A 1 348 ? -18.387 -7.903 -34.536 1.00 71.56 348 SER A O 1
ATOM 2839 N N . ARG A 1 349 ? -17.750 -8.834 -32.577 1.00 56.97 349 ARG A N 1
ATOM 2840 C CA . ARG A 1 349 ? -16.430 -9.352 -32.986 1.00 56.97 349 ARG A CA 1
ATOM 2841 C C . ARG A 1 349 ? -16.537 -10.783 -33.490 1.00 56.97 349 ARG A C 1
ATOM 2843 O O . ARG A 1 349 ? -15.756 -11.171 -34.379 1.00 56.97 349 ARG A O 1
#